Protein AF-A0A2V8FSX9-F1 (afdb_monomer_lite)

Secondary structure (DSSP, 8-state):
---SBSSSSBSS--------SS--EEEESSTT------TTPPPPHHHHHHHHHHHHHHHHHHHHHHHHHHHS---TTS--EEEEEEEEEETTEEEEEEEEE-TTS-EEEEEEETTT--EEEEEEEEEPPEEEETT-TT------------S----PPPPPPPPHHHHHHHHHHHHHHHHHHHHSPPPEEEEEEEEEEEEEETTEEEEEEEEEEETTEEEEEEE-----SS----GGGGPPP-

Foldseek 3Di:
DDFAALQQFTLDDPDLADPDPDWDKDWAFDQQFHDDDDRPDDDDPVRVSVRRNRRNVSRQLVVQQVCCQWPVGGRPVQHWDKDFPAKDADPVAIWTWIWTAGPVGRTKIWTAGPPPRHTFKIKDKGFDIDIDTQDDPPPDDDDDDDDDDDDDDDDDDDDDDDDPVVVVVSVVVSVVVVVVVVPDDGDMWMKMKGFDDWDDDPHDTHRQKIFMDTNNHTPDIDGHDHDDPPDDDDSVSNDRDD

Sequence (242 aa):
STTGFNGEKPLQKFNTGGGGMGGMVIRMGGPGGRVTTTPGQKLSPEEQQKVDRAMVRAARVDLSRLMLGWFAMTHPQVPAEYSYAGEAESPDGKAYVIDAMDADGFAARLFIDERTHLPLMVTYRAPQPRIVTAGGPGGAAGGGPQMGTTGGARPAAPPTPPTEEERRKMREEADRQLQELQKQPPAMADYTLYFEDWQDGDGIKFPRKIRRAMAGTTSEEWTVTKVKVNPTIDPKKFAVEG

Structure (mmCIF, N/CA/C/O backbone):
data_AF-A0A2V8FSX9-F1
#
_entry.id   AF-A0A2V8FSX9-F1
#
loop_
_atom_site.group_PDB
_atom_site.id
_atom_site.type_symbol
_atom_site.label_atom_id
_atom_site.label_alt_id
_atom_site.label_comp_id
_atom_site.label_asym_id
_atom_site.label_entity_id
_atom_site.label_seq_id
_atom_site.pdbx_PDB_ins_code
_atom_site.Cartn_x
_atom_site.Cartn_y
_atom_site.Cartn_z
_atom_site.occupancy
_atom_site.B_iso_or_equiv
_atom_site.auth_seq_id
_atom_site.auth_comp_id
_atom_site.auth_asym_id
_atom_site.auth_atom_id
_atom_site.pdbx_PDB_model_num
ATOM 1 N N . SER A 1 1 ? -6.255 10.632 -16.286 1.00 50.97 1 SER A N 1
ATOM 2 C CA . SER A 1 1 ? -5.735 9.288 -16.586 1.00 50.97 1 SER A CA 1
ATOM 3 C C . SER A 1 1 ? -6.144 8.375 -15.450 1.00 50.97 1 SER A C 1
ATOM 5 O O . SER A 1 1 ? -5.866 8.716 -14.305 1.00 50.97 1 SER A O 1
ATOM 7 N N . THR A 1 2 ? -6.877 7.303 -15.742 1.00 63.09 2 THR A N 1
ATOM 8 C CA . THR A 1 2 ? -7.324 6.331 -14.735 1.00 63.09 2 THR A CA 1
ATOM 9 C C . THR A 1 2 ? -6.202 5.325 -14.498 1.00 63.09 2 THR A C 1
ATOM 11 O O . THR A 1 2 ? -5.648 4.778 -15.447 1.00 63.09 2 THR A O 1
ATOM 14 N N . THR A 1 3 ? -5.824 5.114 -13.239 1.00 69.50 3 THR A N 1
ATOM 15 C CA . THR A 1 3 ? -4.778 4.166 -12.833 1.00 69.50 3 THR A CA 1
ATOM 16 C C . THR A 1 3 ? -5.429 2.987 -12.098 1.00 69.50 3 THR A C 1
ATOM 18 O O . THR A 1 3 ? -6.468 3.169 -11.466 1.00 69.50 3 THR A O 1
ATOM 21 N N . GLY A 1 4 ? -4.879 1.772 -12.205 1.00 79.25 4 GLY A N 1
ATOM 22 C CA . GLY A 1 4 ? -5.422 0.583 -11.526 1.00 79.25 4 GLY A CA 1
ATOM 23 C C . GLY A 1 4 ? -5.580 -0.635 -12.435 1.00 79.25 4 GLY A C 1
ATOM 24 O O . GLY A 1 4 ? -4.918 -0.729 -13.467 1.00 79.25 4 GLY A O 1
ATOM 25 N N . PHE A 1 5 ? -6.448 -1.570 -12.043 1.00 87.38 5 PHE A N 1
ATOM 26 C CA . PHE A 1 5 ? -6.739 -2.811 -12.768 1.00 87.38 5 PHE A CA 1
ATOM 27 C C . PHE A 1 5 ? -8.218 -3.213 -12.626 1.00 87.38 5 PHE A C 1
ATOM 29 O O . PHE A 1 5 ? -8.862 -2.852 -11.644 1.00 87.38 5 PHE A O 1
ATOM 36 N N . ASN A 1 6 ? -8.756 -3.972 -13.586 1.00 86.19 6 ASN A N 1
ATOM 37 C CA . ASN A 1 6 ? -10.158 -4.429 -13.611 1.00 86.19 6 ASN A CA 1
ATOM 38 C C . ASN A 1 6 ? -10.338 -5.894 -13.166 1.00 86.19 6 ASN A C 1
ATOM 40 O O . ASN A 1 6 ? -11.214 -6.609 -13.646 1.00 86.19 6 ASN A O 1
ATOM 44 N N . GLY A 1 7 ? -9.457 -6.361 -12.288 1.00 82.75 7 GLY A N 1
ATOM 45 C CA . GLY A 1 7 ? -9.318 -7.773 -11.942 1.00 82.75 7 GLY A CA 1
ATOM 46 C C . GLY A 1 7 ? -8.169 -8.415 -12.708 1.00 82.75 7 GLY A C 1
ATOM 47 O O . GLY A 1 7 ? -7.181 -8.783 -12.080 1.00 82.75 7 GLY A O 1
ATOM 48 N N . GLU A 1 8 ? -8.255 -8.511 -14.033 1.00 82.75 8 GLU A N 1
ATOM 49 C CA . GLU A 1 8 ? -7.284 -9.269 -14.845 1.00 82.75 8 GLU A CA 1
ATOM 50 C C . GLU A 1 8 ? -6.306 -8.407 -15.636 1.00 82.75 8 GLU A C 1
ATOM 52 O O . GLU A 1 8 ? -5.213 -8.872 -15.958 1.00 82.75 8 GLU A O 1
ATOM 57 N N . LYS A 1 9 ? -6.684 -7.167 -15.958 1.00 85.56 9 LYS A N 1
ATOM 58 C CA . LYS A 1 9 ? -5.903 -6.283 -16.824 1.00 85.56 9 LYS A CA 1
ATOM 59 C C . LYS A 1 9 ? -5.648 -4.936 -16.162 1.00 85.56 9 LYS A C 1
ATOM 61 O O . LYS A 1 9 ? -6.504 -4.458 -15.410 1.00 85.56 9 LYS A O 1
ATOM 66 N N . PRO A 1 10 ? -4.506 -4.293 -16.448 1.00 84.44 10 PRO A N 1
ATOM 67 C CA . PRO A 1 10 ? -4.302 -2.906 -16.067 1.00 84.44 10 PRO A CA 1
ATOM 68 C C . PRO A 1 10 ? -5.302 -2.004 -16.808 1.00 84.44 10 PRO A C 1
ATOM 70 O O . PRO A 1 10 ? -5.630 -2.231 -17.970 1.00 84.44 10 PRO A O 1
ATOM 73 N N . LEU A 1 11 ? -5.788 -0.963 -16.131 1.00 82.06 11 LEU A N 1
ATOM 74 C CA . LEU A 1 11 ? -6.631 0.079 -16.734 1.00 82.06 11 LEU A CA 1
ATOM 75 C C . LEU A 1 11 ? -5.810 1.042 -17.600 1.00 82.06 11 LEU A C 1
ATOM 77 O O . LEU A 1 11 ? -6.342 1.699 -18.488 1.00 82.06 11 LEU A O 1
ATOM 81 N N . GLN A 1 12 ? -4.507 1.129 -17.336 1.00 72.62 12 GLN A N 1
ATOM 82 C CA . GLN A 1 12 ? -3.574 1.928 -18.115 1.00 72.62 12 GLN A CA 1
ATOM 83 C C . GLN A 1 12 ? -3.048 1.107 -19.286 1.00 72.62 12 GLN A 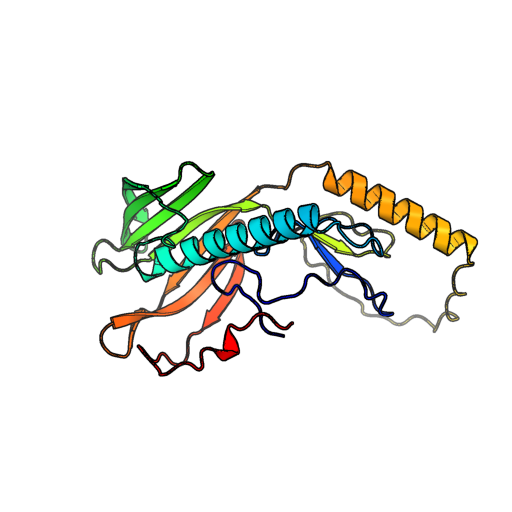C 1
ATOM 85 O O . GLN A 1 12 ? -2.503 0.022 -19.087 1.00 72.62 12 GLN A O 1
ATOM 90 N N . LYS A 1 13 ? -3.105 1.666 -20.496 1.00 61.78 13 LYS A N 1
ATOM 91 C CA . LYS A 1 13 ? -2.277 1.169 -21.594 1.00 61.78 13 LYS A CA 1
ATOM 92 C C . LYS A 1 13 ? -0.841 1.593 -21.320 1.00 61.78 13 LYS A C 1
ATOM 94 O O . LYS A 1 13 ? -0.554 2.789 -21.241 1.00 61.78 13 LYS A O 1
ATOM 99 N N . PHE A 1 14 ? 0.061 0.628 -21.177 1.00 51.62 14 PHE A N 1
ATOM 100 C CA . PHE A 1 14 ? 1.487 0.922 -21.162 1.00 51.62 14 PHE A CA 1
ATOM 101 C C . PHE A 1 14 ? 1.893 1.377 -22.568 1.00 51.62 14 PHE A C 1
ATOM 103 O O . PHE A 1 14 ? 2.211 0.564 -23.431 1.00 51.62 14 PHE A O 1
ATOM 110 N N . ASN A 1 15 ? 1.790 2.680 -22.838 1.00 40.81 15 ASN A N 1
ATOM 111 C CA . ASN A 1 15 ? 2.191 3.236 -24.119 1.00 40.81 15 ASN A CA 1
ATOM 112 C C . ASN A 1 15 ? 3.665 3.637 -24.055 1.00 40.81 15 ASN A C 1
ATOM 114 O O . ASN A 1 15 ? 4.039 4.621 -23.424 1.00 40.81 15 ASN A O 1
ATOM 118 N N . THR A 1 16 ? 4.499 2.861 -24.730 1.00 40.31 16 THR A N 1
ATOM 119 C CA . THR A 1 16 ? 5.937 3.112 -24.897 1.00 40.31 16 THR A CA 1
ATOM 120 C C . THR A 1 16 ? 6.217 3.987 -26.113 1.00 40.31 16 THR A C 1
ATOM 122 O O . THR A 1 16 ? 7.358 4.372 -26.369 1.00 40.31 16 THR A O 1
ATOM 125 N N . GLY A 1 17 ? 5.167 4.319 -26.869 1.00 32.03 17 GLY A N 1
ATOM 126 C CA . GLY A 1 17 ? 5.201 5.193 -28.027 1.00 32.03 17 GLY A CA 1
ATOM 127 C C . GLY A 1 17 ? 4.754 6.601 -27.663 1.00 32.03 17 GLY A C 1
ATOM 128 O O . GLY A 1 17 ? 3.563 6.901 -27.648 1.00 32.03 17 GLY A O 1
ATOM 129 N N . GLY A 1 18 ? 5.717 7.481 -27.404 1.00 26.91 18 GLY A N 1
ATOM 130 C CA . GLY A 1 18 ? 5.445 8.894 -27.172 1.00 26.91 18 GLY A CA 1
ATOM 131 C C . GLY A 1 18 ? 6.715 9.689 -26.935 1.00 26.91 18 GLY A C 1
ATOM 132 O O . GLY A 1 18 ? 6.943 10.173 -25.832 1.00 26.91 18 GLY A O 1
ATOM 133 N N . GLY A 1 19 ? 7.551 9.812 -27.969 1.00 32.16 19 GLY A N 1
ATOM 134 C CA . GLY A 1 19 ? 8.596 10.832 -28.025 1.00 32.16 19 GLY A CA 1
ATOM 135 C C . GLY A 1 19 ? 7.956 12.221 -28.047 1.00 32.16 19 GLY A C 1
ATOM 136 O O . GLY A 1 19 ? 7.765 12.799 -29.109 1.00 32.16 19 GLY A O 1
ATOM 137 N N . GLY A 1 20 ? 7.569 12.718 -26.875 1.00 25.81 20 GLY A N 1
ATOM 138 C CA . GLY A 1 20 ? 7.165 14.097 -26.646 1.00 25.81 20 GLY A CA 1
ATOM 139 C C . GLY A 1 20 ? 8.365 14.887 -26.142 1.00 25.81 20 GLY A C 1
ATOM 140 O O . GLY A 1 20 ? 9.073 14.452 -25.240 1.00 25.81 20 GLY A O 1
ATOM 141 N N . MET A 1 21 ? 8.617 16.028 -26.769 1.00 28.95 21 MET A N 1
ATOM 142 C CA . MET A 1 21 ? 9.752 16.913 -26.532 1.00 28.95 21 MET A CA 1
ATOM 143 C C . MET A 1 21 ? 9.663 17.542 -25.128 1.00 28.95 21 MET A C 1
ATOM 145 O O . MET A 1 21 ? 9.053 18.585 -24.933 1.00 28.95 21 MET A O 1
ATOM 149 N N . GLY A 1 22 ? 10.231 16.862 -24.136 1.00 29.66 22 GLY A N 1
ATOM 150 C CA . GLY A 1 22 ? 10.337 17.292 -22.742 1.00 29.66 22 GLY A CA 1
ATOM 151 C C . GLY A 1 22 ? 10.915 16.134 -21.933 1.00 29.66 22 GLY A C 1
ATOM 152 O O . GLY A 1 22 ? 10.397 15.029 -22.034 1.00 29.66 22 GLY A O 1
ATOM 153 N N . GLY A 1 23 ? 12.032 16.356 -21.230 1.00 33.38 23 GLY A N 1
ATOM 154 C CA . GLY A 1 23 ? 12.890 15.313 -20.643 1.00 33.38 23 GLY A CA 1
ATOM 155 C C . GLY A 1 23 ? 12.142 14.083 -20.114 1.00 33.38 23 GLY A C 1
ATOM 156 O O . GLY A 1 23 ? 11.268 14.186 -19.255 1.00 33.38 23 GLY A O 1
ATOM 157 N N . MET A 1 24 ? 12.488 12.911 -20.649 1.00 36.94 24 MET A N 1
ATOM 158 C CA . MET A 1 24 ? 11.835 11.651 -20.312 1.00 36.94 24 MET A CA 1
ATOM 159 C C . MET A 1 24 ? 12.326 11.179 -18.937 1.00 36.94 24 MET A C 1
ATOM 161 O O . MET A 1 24 ? 13.485 10.796 -18.770 1.00 36.94 24 MET A O 1
ATOM 165 N N . VAL A 1 25 ? 11.440 11.226 -17.941 1.00 39.53 25 VAL A N 1
ATOM 166 C CA . VAL A 1 25 ? 11.676 10.654 -16.611 1.00 39.53 25 VAL A CA 1
ATOM 167 C C . VAL A 1 25 ? 11.175 9.215 -16.618 1.00 39.53 25 VAL A C 1
ATOM 169 O O . VAL A 1 25 ? 9.968 8.975 -16.624 1.00 39.53 25 VAL A O 1
ATOM 172 N N . ILE A 1 26 ? 12.091 8.249 -16.596 1.00 51.16 26 ILE A N 1
ATOM 173 C CA . ILE A 1 26 ? 11.743 6.834 -16.452 1.00 51.16 26 ILE A CA 1
ATOM 174 C C . ILE A 1 26 ? 11.837 6.489 -14.961 1.00 51.16 26 ILE A C 1
ATOM 176 O O . ILE A 1 26 ? 12.927 6.411 -14.392 1.00 51.16 26 ILE A O 1
ATOM 180 N N . ARG A 1 27 ? 10.684 6.296 -14.304 1.00 46.09 27 ARG A N 1
ATOM 181 C CA . ARG A 1 27 ? 10.624 5.723 -12.948 1.00 46.09 27 ARG A CA 1
ATOM 182 C C . ARG A 1 27 ? 10.732 4.204 -13.044 1.00 46.09 27 ARG A C 1
ATOM 184 O O . ARG A 1 27 ? 9.817 3.543 -13.522 1.00 46.09 27 ARG A O 1
ATOM 191 N N . MET A 1 28 ? 11.834 3.654 -12.551 1.00 48.75 28 MET A N 1
ATOM 192 C CA . MET A 1 28 ? 12.093 2.217 -12.492 1.00 48.75 28 MET A CA 1
ATOM 193 C C . MET A 1 28 ? 11.910 1.709 -11.060 1.00 48.75 28 MET A C 1
ATOM 195 O O . MET A 1 28 ? 12.548 2.209 -10.144 1.00 48.75 28 MET A O 1
ATOM 199 N N . GLY A 1 29 ? 11.071 0.691 -10.847 1.00 46.56 29 GLY A N 1
ATOM 200 C CA . GLY A 1 29 ? 10.994 -0.013 -9.556 1.00 46.56 29 GLY A CA 1
ATOM 201 C C . GLY A 1 29 ? 10.144 0.649 -8.462 1.00 46.56 29 GLY A C 1
ATOM 202 O O . GLY A 1 29 ? 10.368 0.371 -7.290 1.00 46.56 29 GLY A O 1
ATOM 203 N N . GLY A 1 30 ? 9.183 1.508 -8.821 1.00 39.84 30 GLY A N 1
ATOM 204 C CA . GLY A 1 30 ? 8.134 1.966 -7.898 1.00 39.84 30 GLY A CA 1
ATOM 205 C C . GLY A 1 30 ? 6.878 1.073 -7.898 1.00 39.84 30 GLY A C 1
ATOM 206 O O . GLY A 1 30 ? 6.802 0.137 -8.701 1.00 39.84 30 GLY A O 1
ATOM 207 N N . PRO A 1 31 ? 5.884 1.371 -7.034 1.00 33.88 31 PRO A N 1
ATOM 208 C CA . PRO A 1 31 ? 4.569 0.722 -7.045 1.00 33.88 31 PRO A CA 1
ATOM 209 C C . PRO A 1 31 ? 3.955 0.894 -8.443 1.00 33.88 31 PRO A C 1
ATOM 211 O O . PRO A 1 31 ? 3.731 2.027 -8.873 1.00 33.88 31 PRO A O 1
ATOM 214 N N . GLY A 1 32 ? 3.795 -0.194 -9.202 1.00 43.19 32 GLY A N 1
ATOM 215 C CA . GLY A 1 32 ? 3.442 -0.128 -10.633 1.00 43.19 32 GLY A CA 1
ATOM 216 C C . GLY A 1 32 ? 4.135 -1.133 -11.560 1.00 43.19 32 GLY A C 1
ATOM 217 O O . GLY A 1 32 ? 3.788 -1.210 -12.734 1.00 43.19 32 GLY A O 1
ATOM 218 N N . GLY A 1 33 ? 5.055 -1.954 -11.050 1.00 37.97 33 GLY A N 1
ATOM 219 C CA . GLY A 1 33 ? 5.609 -3.078 -11.808 1.00 37.97 33 GLY A CA 1
ATOM 220 C C . GLY A 1 33 ? 6.660 -2.684 -12.853 1.00 37.97 33 GLY A C 1
ATOM 221 O O . GLY A 1 33 ? 6.750 -1.561 -13.341 1.00 37.97 33 GLY A O 1
ATOM 222 N N . ARG A 1 34 ? 7.536 -3.642 -13.148 1.00 45.03 34 ARG A N 1
ATOM 223 C CA . ARG A 1 34 ? 8.690 -3.500 -14.038 1.00 45.03 34 ARG A CA 1
ATOM 224 C C . ARG A 1 34 ? 8.230 -3.615 -15.488 1.00 45.03 34 ARG A C 1
ATOM 226 O O . ARG A 1 34 ? 7.802 -4.694 -15.880 1.00 45.03 34 ARG A O 1
ATOM 233 N N . VAL A 1 35 ? 8.400 -2.567 -16.292 1.00 42.50 35 VAL A N 1
ATOM 234 C CA . VAL A 1 35 ? 8.341 -2.709 -17.752 1.00 42.50 35 VAL A CA 1
ATOM 235 C C . VAL A 1 35 ? 9.533 -2.023 -18.390 1.00 42.50 35 VAL A C 1
ATOM 237 O O . VAL A 1 35 ? 9.646 -0.802 -18.432 1.00 42.50 35 VAL A O 1
ATOM 240 N N . THR A 1 36 ? 10.449 -2.857 -18.864 1.00 41.59 36 THR A N 1
ATOM 241 C CA . THR A 1 36 ? 11.526 -2.472 -19.765 1.00 41.59 36 THR A CA 1
ATOM 242 C C . THR A 1 36 ? 11.036 -2.725 -21.181 1.00 41.59 36 THR A C 1
ATOM 244 O O . THR A 1 36 ? 10.865 -3.874 -21.577 1.00 41.59 36 THR A O 1
ATOM 247 N N . THR A 1 37 ? 10.828 -1.669 -21.950 1.00 38.16 37 THR A N 1
ATOM 248 C CA . THR A 1 37 ? 10.731 -1.765 -23.408 1.00 38.16 37 THR A CA 1
ATOM 249 C C . THR A 1 37 ? 11.703 -0.767 -23.994 1.00 38.16 37 THR A C 1
ATOM 251 O O . THR A 1 37 ? 11.724 0.391 -23.571 1.00 38.16 37 THR A O 1
ATOM 254 N N . THR A 1 38 ? 12.463 -1.194 -24.989 1.00 38.28 38 THR A N 1
ATOM 255 C CA . THR A 1 38 ? 13.161 -0.283 -25.889 1.00 38.28 38 THR A CA 1
ATOM 256 C C . THR A 1 38 ? 12.145 0.716 -26.461 1.00 38.28 38 THR A C 1
ATOM 258 O O . THR A 1 38 ? 11.095 0.277 -26.951 1.00 38.28 38 THR A O 1
ATOM 261 N N . PRO A 1 39 ? 12.392 2.038 -26.394 1.00 36.28 39 PRO A N 1
ATOM 262 C CA . PRO A 1 39 ? 11.508 3.023 -27.006 1.00 36.28 39 PRO A CA 1
ATOM 263 C C . PRO A 1 39 ? 11.253 2.672 -28.481 1.00 36.28 39 PRO A C 1
ATOM 265 O O . PRO A 1 39 ? 12.191 2.554 -29.264 1.00 36.28 39 PRO A O 1
ATOM 268 N N . GLY A 1 40 ? 9.986 2.473 -28.860 1.00 42.78 40 GLY A N 1
ATOM 269 C CA . GLY A 1 40 ? 9.576 2.209 -30.247 1.00 42.78 40 GLY A CA 1
ATOM 270 C C . GLY A 1 40 ? 9.403 0.741 -30.665 1.00 42.78 40 GLY A C 1
ATOM 271 O O . GLY A 1 40 ? 8.913 0.502 -31.768 1.00 42.78 40 GLY A O 1
ATOM 272 N N . GLN A 1 41 ? 9.717 -0.246 -29.818 1.00 45.25 41 GLN A N 1
ATOM 273 C CA . GLN A 1 41 ? 9.446 -1.656 -30.130 1.00 45.25 41 GLN A CA 1
ATOM 274 C C . GLN A 1 41 ? 8.053 -2.065 -29.620 1.00 45.25 41 GLN A C 1
ATOM 276 O O . GLN A 1 41 ? 7.782 -2.008 -28.419 1.00 45.25 41 GLN A O 1
ATOM 281 N N . LYS A 1 42 ? 7.153 -2.478 -30.527 1.00 55.41 42 LYS A N 1
ATOM 282 C CA . LYS A 1 42 ? 5.874 -3.099 -30.140 1.00 55.41 42 LYS A CA 1
ATOM 283 C C . LYS A 1 42 ? 6.169 -4.469 -29.525 1.00 55.41 42 LYS A C 1
ATOM 285 O O . LYS A 1 42 ? 6.793 -5.300 -30.179 1.00 55.41 42 LYS A O 1
ATOM 290 N N . LEU A 1 43 ? 5.727 -4.682 -28.287 1.00 65.94 43 LEU A N 1
ATOM 291 C CA . LEU A 1 43 ? 5.770 -5.988 -27.625 1.00 65.94 43 LEU A CA 1
ATOM 292 C C . LEU A 1 43 ? 4.954 -7.001 -28.437 1.00 65.94 43 LEU A C 1
ATOM 294 O O . LEU A 1 43 ? 3.885 -6.662 -28.958 1.00 65.94 43 LEU A O 1
ATOM 298 N N . SER A 1 44 ? 5.433 -8.243 -28.537 1.00 78.38 44 SER A N 1
ATOM 299 C CA . SER A 1 44 ? 4.595 -9.325 -29.056 1.00 78.38 44 SER A CA 1
ATOM 300 C C . SER A 1 44 ? 3.371 -9.534 -28.146 1.00 78.38 44 SER A C 1
ATOM 302 O O . SER A 1 44 ? 3.419 -9.193 -26.958 1.00 78.38 44 SER A O 1
ATOM 304 N N . PRO A 1 45 ? 2.264 -10.113 -28.652 1.00 83.31 45 PRO A N 1
ATOM 305 C CA . PRO A 1 45 ? 1.077 -10.355 -27.832 1.00 83.31 45 PRO A CA 1
ATOM 306 C C . PRO A 1 45 ? 1.364 -11.163 -26.557 1.00 83.31 45 PRO A C 1
ATOM 308 O O . PRO A 1 45 ? 0.817 -10.858 -25.499 1.00 83.31 45 PRO A O 1
ATOM 311 N N . GLU A 1 46 ? 2.250 -12.160 -26.627 1.00 85.56 46 GLU A N 1
ATOM 312 C CA . GLU A 1 46 ? 2.634 -12.971 -25.466 1.00 85.56 46 GLU A CA 1
ATOM 313 C C . GLU A 1 46 ? 3.458 -12.184 -24.440 1.00 85.56 46 GLU A C 1
ATOM 315 O O . GLU A 1 46 ? 3.260 -12.328 -23.232 1.00 85.56 46 GLU A O 1
ATOM 320 N N . GLU A 1 47 ? 4.381 -11.336 -24.895 1.00 78.19 47 GLU A N 1
ATOM 321 C CA . GLU A 1 47 ? 5.170 -10.479 -24.007 1.00 78.19 47 GLU A CA 1
ATOM 322 C C . GLU A 1 47 ? 4.292 -9.424 -23.332 1.00 78.19 47 GLU A C 1
ATOM 324 O O . GLU A 1 47 ? 4.428 -9.197 -22.129 1.00 78.19 47 GLU A O 1
ATOM 329 N N . GLN A 1 48 ? 3.342 -8.843 -24.070 1.00 78.75 48 GLN A N 1
ATOM 330 C CA . GLN A 1 48 ? 2.371 -7.903 -23.516 1.00 78.75 48 GLN A CA 1
ATOM 331 C C . GLN A 1 48 ? 1.527 -8.558 -22.416 1.00 78.75 48 GLN A C 1
ATOM 333 O O . GLN A 1 48 ? 1.376 -7.991 -21.339 1.00 78.75 48 GLN A O 1
ATOM 338 N N . GLN A 1 49 ? 1.045 -9.785 -22.627 1.00 83.38 49 GLN A N 1
ATOM 339 C CA . GLN A 1 49 ? 0.292 -10.512 -21.600 1.00 83.38 49 GLN A CA 1
ATOM 340 C C . GLN A 1 49 ? 1.122 -10.791 -20.339 1.00 83.38 49 GLN A C 1
ATOM 342 O O . GLN A 1 49 ? 0.603 -10.716 -19.223 1.00 83.38 49 GLN A O 1
ATOM 347 N N . LYS A 1 50 ? 2.415 -11.110 -20.489 1.00 84.00 50 LYS A N 1
ATOM 348 C CA . LYS A 1 50 ? 3.328 -11.295 -19.347 1.00 84.00 50 LYS A CA 1
ATOM 349 C C . LYS A 1 50 ? 3.513 -9.994 -18.568 1.00 84.00 50 LYS A C 1
ATOM 351 O O . LYS A 1 50 ? 3.480 -10.018 -17.337 1.00 84.00 50 LYS A O 1
ATOM 356 N N . VAL A 1 51 ? 3.673 -8.877 -19.277 1.00 79.50 51 VAL A N 1
ATOM 357 C CA . VAL A 1 51 ? 3.764 -7.535 -18.690 1.00 79.50 51 VAL A CA 1
ATOM 358 C C . VAL A 1 51 ? 2.486 -7.182 -17.930 1.00 79.50 51 VAL A C 1
ATOM 360 O O . VAL A 1 51 ? 2.563 -6.849 -16.747 1.00 79.50 51 VAL A O 1
ATOM 363 N N . ASP A 1 52 ? 1.320 -7.333 -18.556 1.00 83.25 52 ASP A N 1
ATOM 364 C CA . ASP A 1 52 ? 0.025 -7.017 -17.945 1.00 83.25 52 ASP A CA 1
ATOM 365 C C . ASP A 1 52 ? -0.201 -7.842 -16.673 1.00 83.25 52 ASP A C 1
ATOM 367 O O . ASP A 1 52 ? -0.567 -7.303 -15.625 1.00 83.25 52 ASP A O 1
ATOM 371 N N . ARG A 1 53 ? 0.100 -9.147 -16.722 1.00 87.06 53 ARG A N 1
ATOM 372 C CA . ARG A 1 53 ? 0.013 -10.032 -15.554 1.00 87.06 53 ARG A CA 1
ATOM 373 C C . ARG A 1 53 ? 0.930 -9.565 -14.424 1.00 87.06 53 ARG A C 1
ATOM 375 O O . ARG A 1 53 ? 0.514 -9.554 -13.265 1.00 87.06 53 ARG A O 1
ATOM 382 N N . ALA A 1 54 ? 2.166 -9.181 -14.742 1.00 84.38 54 ALA A N 1
ATOM 383 C CA . ALA A 1 54 ? 3.121 -8.691 -13.752 1.00 84.38 54 ALA A CA 1
ATOM 384 C C . ALA A 1 54 ? 2.666 -7.362 -13.125 1.00 84.38 54 ALA A C 1
ATOM 386 O O . ALA A 1 54 ? 2.775 -7.197 -11.909 1.00 84.38 54 ALA A O 1
ATOM 387 N N . MET A 1 55 ? 2.110 -6.446 -13.923 1.00 82.69 55 MET A N 1
ATOM 388 C CA . MET A 1 55 ? 1.541 -5.184 -13.441 1.00 82.69 55 MET A CA 1
ATOM 389 C C . MET A 1 55 ? 0.364 -5.412 -12.494 1.00 82.69 55 MET A C 1
ATOM 391 O O . MET A 1 55 ? 0.334 -4.855 -11.399 1.00 82.69 55 MET A O 1
ATOM 395 N N . VAL A 1 56 ? -0.588 -6.262 -12.886 1.00 89.56 56 VAL A N 1
ATOM 396 C CA . VAL A 1 56 ? -1.763 -6.579 -12.063 1.00 89.56 56 VAL A CA 1
ATOM 397 C C . VAL A 1 56 ? -1.345 -7.247 -10.758 1.00 89.56 56 VAL A C 1
ATOM 399 O O . VAL A 1 56 ? -1.850 -6.887 -9.696 1.00 89.56 56 VAL A O 1
ATOM 402 N N . ARG A 1 57 ? -0.380 -8.172 -10.804 1.00 90.00 57 ARG A N 1
ATOM 403 C CA . ARG A 1 57 ? 0.180 -8.784 -9.594 1.00 90.00 57 ARG A CA 1
ATOM 404 C C . ARG A 1 57 ? 0.817 -7.740 -8.677 1.00 90.00 57 ARG A C 1
ATOM 406 O O . ARG A 1 57 ? 0.521 -7.734 -7.486 1.00 90.00 57 ARG A O 1
ATOM 413 N N . ALA A 1 58 ? 1.647 -6.846 -9.217 1.00 86.12 58 ALA A N 1
ATOM 414 C CA . ALA A 1 58 ? 2.274 -5.782 -8.433 1.00 86.12 58 ALA A CA 1
ATOM 415 C C . ALA A 1 58 ? 1.223 -4.874 -7.774 1.00 86.12 58 ALA A C 1
ATOM 417 O O . ALA A 1 58 ? 1.292 -4.627 -6.574 1.00 86.12 58 ALA A O 1
ATOM 418 N N . ALA A 1 59 ? 0.195 -4.471 -8.525 1.00 88.94 59 ALA A N 1
ATOM 419 C CA . ALA A 1 59 ? -0.896 -3.656 -8.003 1.00 88.94 59 ALA A CA 1
ATOM 420 C C . ALA A 1 59 ? -1.689 -4.367 -6.893 1.00 88.94 59 ALA A C 1
ATOM 422 O O . ALA A 1 59 ? -2.041 -3.740 -5.896 1.00 88.94 59 ALA A O 1
ATOM 423 N N . ARG A 1 60 ? -1.940 -5.678 -7.021 1.00 92.62 60 ARG A N 1
ATOM 424 C CA . ARG A 1 60 ? -2.587 -6.485 -5.970 1.00 92.62 60 ARG A CA 1
ATOM 425 C C . ARG A 1 60 ? -1.732 -6.572 -4.707 1.00 92.62 60 ARG A C 1
ATOM 427 O O . ARG A 1 60 ? -2.273 -6.472 -3.610 1.00 92.62 60 ARG A O 1
ATOM 434 N N . VAL A 1 61 ? -0.417 -6.730 -4.847 1.00 93.25 61 VAL A N 1
ATOM 435 C CA . VAL A 1 61 ? 0.531 -6.741 -3.721 1.00 93.25 61 VAL A CA 1
ATOM 436 C C . VAL A 1 61 ? 0.561 -5.383 -3.016 1.00 93.25 61 VAL A C 1
ATOM 438 O O . VAL A 1 61 ? 0.482 -5.325 -1.790 1.00 93.25 61 VAL A O 1
ATOM 441 N N . ASP A 1 62 ? 0.612 -4.285 -3.770 1.00 90.50 62 ASP A N 1
ATOM 442 C CA . ASP A 1 62 ? 0.587 -2.934 -3.204 1.00 90.50 62 ASP A CA 1
ATOM 443 C C . ASP A 1 62 ? -0.738 -2.639 -2.493 1.00 90.50 62 ASP A C 1
ATOM 445 O O . ASP A 1 62 ? -0.739 -2.171 -1.353 1.00 90.50 62 ASP A O 1
ATOM 449 N N . LEU A 1 63 ? -1.865 -2.993 -3.118 1.00 92.94 63 LEU A N 1
ATOM 450 C CA . LEU A 1 63 ? -3.185 -2.887 -2.502 1.00 92.94 63 LEU A CA 1
ATOM 451 C C . LEU A 1 63 ? -3.286 -3.744 -1.235 1.00 92.94 63 LEU A C 1
ATOM 453 O O . LEU A 1 63 ? -3.857 -3.290 -0.249 1.00 92.94 63 LEU A O 1
ATOM 457 N N . SER A 1 64 ? -2.694 -4.941 -1.224 1.00 96.25 64 SER A N 1
ATOM 458 C CA . SER A 1 64 ? -2.705 -5.835 -0.060 1.00 96.25 64 SER A CA 1
ATOM 459 C C . SER A 1 64 ? -2.034 -5.214 1.162 1.00 96.25 64 SER A C 1
ATOM 461 O O . SER A 1 64 ? -2.503 -5.430 2.270 1.00 96.25 64 SER A O 1
ATOM 463 N N . ARG A 1 65 ? -0.988 -4.395 0.990 1.00 96.06 65 ARG A N 1
ATOM 464 C CA . ARG A 1 65 ? -0.338 -3.677 2.105 1.00 96.06 65 ARG A CA 1
ATOM 465 C C . ARG A 1 65 ? -1.251 -2.615 2.712 1.00 96.06 65 ARG A C 1
ATOM 467 O O . ARG A 1 65 ? -1.293 -2.467 3.929 1.00 96.06 65 ARG A O 1
ATOM 474 N N . LEU A 1 66 ? -1.997 -1.903 1.866 1.00 94.56 66 LEU A N 1
ATOM 475 C CA . LEU A 1 66 ? -2.995 -0.932 2.315 1.00 94.56 66 LEU A CA 1
ATOM 476 C C . LEU A 1 66 ? -4.185 -1.631 2.987 1.00 94.56 66 LEU A C 1
ATOM 478 O O . LEU A 1 66 ? -4.595 -1.224 4.069 1.00 94.56 66 LEU A O 1
ATOM 482 N N . MET A 1 67 ? -4.710 -2.696 2.371 1.00 95.62 67 MET A N 1
ATOM 483 C CA . MET A 1 67 ? -5.800 -3.499 2.931 1.00 95.62 67 MET A CA 1
ATOM 484 C C . MET A 1 67 ? -5.406 -4.123 4.267 1.00 95.62 67 MET A C 1
ATOM 486 O O . MET A 1 67 ? -6.230 -4.154 5.172 1.00 95.62 67 MET A O 1
ATOM 490 N N . LEU A 1 68 ? -4.155 -4.558 4.427 1.00 96.31 68 LEU A N 1
ATOM 491 C CA . LEU A 1 68 ? -3.688 -5.155 5.672 1.00 96.31 68 LEU A CA 1
ATOM 492 C C . LEU A 1 68 ? -3.791 -4.164 6.837 1.00 96.31 68 LEU A C 1
ATOM 494 O O . LEU A 1 68 ? -4.302 -4.514 7.893 1.00 96.31 68 LEU A O 1
ATOM 498 N N . GLY A 1 69 ? -3.386 -2.912 6.631 1.00 94.94 69 GLY A N 1
ATOM 499 C CA . GLY A 1 69 ? -3.485 -1.874 7.659 1.00 94.94 69 GLY A CA 1
ATOM 500 C C . GLY A 1 69 ? -4.867 -1.236 7.806 1.00 94.94 69 GLY A C 1
ATOM 501 O O . GLY A 1 69 ? -5.056 -0.390 8.669 1.00 94.94 69 GLY A O 1
ATOM 502 N N . TRP A 1 70 ? -5.843 -1.632 6.991 1.00 91.19 70 TRP A N 1
ATOM 503 C CA . TRP A 1 70 ? -7.218 -1.143 7.105 1.00 91.19 70 TRP A CA 1
ATOM 504 C C . TRP A 1 70 ? -8.164 -2.223 7.632 1.00 91.19 70 TRP A C 1
ATOM 506 O O . TRP A 1 70 ? -8.951 -1.987 8.542 1.00 91.19 70 TRP A O 1
ATOM 516 N N . PHE A 1 71 ? -8.068 -3.422 7.073 1.00 91.94 71 PHE A N 1
ATOM 517 C CA . PHE A 1 71 ? -9.007 -4.525 7.259 1.00 91.94 71 PHE A CA 1
ATOM 518 C C . PHE A 1 71 ? -8.351 -5.778 7.845 1.00 91.94 71 PHE A C 1
ATOM 520 O O . PHE A 1 71 ? -9.007 -6.812 7.924 1.00 91.94 71 PHE A O 1
ATOM 527 N N . ALA A 1 72 ? -7.063 -5.719 8.209 1.00 93.75 72 ALA A N 1
ATOM 528 C CA . ALA A 1 72 ? -6.292 -6.871 8.682 1.00 93.75 72 ALA A CA 1
ATOM 529 C C . ALA A 1 72 ? -6.305 -8.066 7.706 1.00 93.75 72 ALA A C 1
ATOM 531 O O . ALA A 1 72 ? -6.159 -9.216 8.109 1.00 93.75 72 ALA A O 1
ATOM 532 N N . MET A 1 73 ? -6.458 -7.797 6.406 1.00 95.31 73 MET A N 1
ATOM 533 C CA . MET A 1 73 ? -6.495 -8.822 5.364 1.00 95.31 73 MET A CA 1
ATOM 534 C C . MET A 1 73 ? -5.807 -8.357 4.081 1.00 95.31 73 MET A C 1
ATOM 536 O O . MET A 1 73 ? -5.669 -7.165 3.817 1.00 95.31 73 MET A O 1
ATOM 540 N N . THR A 1 74 ? -5.379 -9.313 3.268 1.00 96.75 74 THR A N 1
ATOM 541 C CA . THR A 1 74 ? -4.767 -9.084 1.956 1.00 96.75 74 THR A CA 1
ATOM 542 C C . THR A 1 74 ? -5.801 -9.238 0.837 1.00 96.75 74 THR A C 1
ATOM 544 O O . THR A 1 74 ? -6.945 -9.642 1.060 1.00 96.75 74 THR A O 1
ATOM 547 N N . HIS A 1 75 ? -5.430 -8.865 -0.389 1.00 94.75 75 HIS A N 1
ATOM 548 C CA . HIS A 1 75 ? -6.288 -9.087 -1.548 1.00 94.75 75 HIS A CA 1
ATOM 549 C C . HIS A 1 75 ? -6.506 -10.603 -1.752 1.00 94.75 75 HIS A C 1
ATOM 551 O O . HIS A 1 75 ? -5.529 -11.341 -1.688 1.00 94.75 75 HIS A O 1
ATOM 557 N N . PRO A 1 76 ? -7.702 -11.102 -2.133 1.00 92.88 76 PRO A N 1
ATOM 558 C CA . PRO A 1 76 ? -7.973 -12.549 -2.279 1.00 92.88 76 PRO A CA 1
ATOM 559 C C . PRO A 1 76 ? -7.095 -13.318 -3.285 1.00 92.88 76 PRO A C 1
ATOM 561 O O . PRO A 1 76 ? -7.194 -14.531 -3.411 1.00 92.88 76 PRO A O 1
ATOM 564 N N . GLN A 1 77 ? -6.285 -12.602 -4.063 1.00 93.38 77 GLN A N 1
ATOM 565 C CA . GLN A 1 77 ? -5.340 -13.148 -5.048 1.00 93.38 77 GLN A CA 1
ATOM 566 C C . GLN A 1 77 ? -3.878 -13.030 -4.585 1.00 93.38 77 GLN A C 1
ATOM 568 O O . GLN A 1 77 ? -2.966 -13.206 -5.385 1.00 93.38 77 GLN A O 1
ATOM 573 N N . VAL A 1 78 ? -3.680 -12.653 -3.325 1.00 95.38 78 VAL A N 1
ATOM 574 C CA . VAL A 1 78 ? -2.426 -12.632 -2.573 1.00 95.38 78 VAL A CA 1
ATOM 575 C C . VAL A 1 78 ? -2.760 -13.387 -1.284 1.00 95.38 78 VAL A C 1
ATOM 577 O O . VAL A 1 78 ? -3.116 -12.753 -0.297 1.00 95.38 78 VAL A O 1
ATOM 580 N N . PRO A 1 79 ? -2.827 -14.729 -1.316 1.00 95.12 79 PRO A N 1
ATOM 581 C CA . PRO A 1 79 ? -3.361 -15.525 -0.214 1.00 95.12 79 PRO A CA 1
ATOM 582 C C . PRO A 1 79 ? -2.340 -15.600 0.926 1.00 95.12 79 PRO A C 1
ATOM 584 O O . PRO A 1 79 ? -1.640 -16.596 1.080 1.00 95.12 79 PRO A O 1
ATOM 587 N N . ALA A 1 80 ? -2.222 -14.517 1.694 1.00 97.19 80 ALA A N 1
ATOM 588 C CA . ALA A 1 80 ? -1.295 -14.465 2.809 1.00 97.19 80 ALA A CA 1
ATOM 589 C C . ALA A 1 80 ? -1.772 -15.357 3.964 1.00 97.19 80 ALA A C 1
ATOM 591 O O . ALA A 1 80 ? -2.945 -15.345 4.339 1.00 97.19 80 ALA A O 1
ATOM 592 N N . GLU A 1 81 ? -0.833 -16.088 4.548 1.00 97.88 81 GLU A N 1
ATOM 593 C CA . GLU A 1 81 ? -0.965 -16.738 5.842 1.00 97.88 81 GLU A CA 1
ATOM 594 C C . GLU A 1 81 ? -0.563 -15.759 6.945 1.00 97.88 81 GLU A C 1
ATOM 596 O O . GLU A 1 81 ? 0.338 -14.934 6.766 1.00 97.88 81 GLU A O 1
ATOM 601 N N . TYR A 1 82 ? -1.241 -15.859 8.088 1.00 98.12 82 TYR A N 1
ATOM 602 C CA . TYR A 1 82 ? -1.081 -14.945 9.213 1.00 98.12 82 TYR A CA 1
ATOM 603 C C . TYR A 1 82 ? -0.582 -15.697 10.437 1.00 98.12 82 TYR A C 1
ATOM 605 O O . TYR A 1 82 ? -1.157 -16.718 10.819 1.00 98.12 82 TYR A O 1
ATOM 613 N N . SER A 1 83 ? 0.450 -15.169 11.085 1.00 98.31 83 SER A N 1
ATOM 614 C CA . SER A 1 83 ? 0.990 -15.735 12.318 1.00 98.31 83 SER A CA 1
ATOM 615 C C . SER A 1 83 ? 1.239 -14.651 13.361 1.00 98.31 83 SER A C 1
ATOM 617 O O . SER A 1 83 ? 1.610 -13.520 13.047 1.00 98.31 83 SER A O 1
ATOM 619 N N . TYR A 1 84 ? 1.009 -14.993 14.628 1.00 98.31 84 TYR A N 1
ATOM 620 C CA . TYR A 1 84 ? 1.328 -14.108 15.740 1.00 98.31 84 TYR A CA 1
ATOM 621 C C . TYR A 1 84 ? 2.841 -14.084 15.960 1.00 98.31 84 TYR A C 1
ATOM 623 O O . TYR A 1 84 ? 3.442 -15.110 16.277 1.00 98.31 84 TYR A O 1
ATOM 631 N N . ALA A 1 85 ? 3.445 -12.912 15.792 1.00 97.69 85 ALA A N 1
ATOM 632 C CA . ALA A 1 85 ? 4.884 -12.697 15.907 1.00 97.69 85 ALA A CA 1
ATOM 633 C C . ALA A 1 85 ? 5.301 -12.131 17.278 1.00 97.69 85 ALA A C 1
ATOM 635 O O . ALA A 1 85 ? 6.492 -11.931 17.516 1.00 97.69 85 ALA A O 1
ATOM 636 N N . GLY A 1 86 ? 4.342 -11.891 18.179 1.00 97.81 86 GLY A N 1
ATOM 637 C CA . GLY A 1 86 ? 4.574 -11.399 19.537 1.00 97.81 86 GLY A CA 1
ATOM 638 C C . GLY A 1 86 ? 4.056 -9.981 19.762 1.00 97.81 86 GLY A C 1
ATOM 639 O O . GLY A 1 86 ? 3.153 -9.509 19.070 1.00 97.81 86 GLY A O 1
ATOM 640 N N . GLU A 1 87 ? 4.649 -9.304 20.739 1.00 97.75 87 GLU A N 1
ATOM 641 C CA . GLU A 1 87 ? 4.310 -7.934 21.128 1.00 97.75 87 GLU A CA 1
ATOM 642 C C . GLU A 1 87 ? 5.473 -6.991 20.815 1.00 97.75 87 GLU A C 1
ATOM 644 O O . GLU A 1 87 ? 6.645 -7.364 20.894 1.00 97.75 87 GLU A O 1
ATOM 649 N N . ALA A 1 88 ? 5.143 -5.753 20.472 1.00 97.00 88 ALA A N 1
ATOM 650 C CA . ALA A 1 88 ? 6.080 -4.652 20.336 1.00 97.00 88 ALA A CA 1
ATOM 651 C C . ALA A 1 88 ? 5.690 -3.532 21.304 1.00 97.00 88 ALA A C 1
ATOM 653 O O . ALA A 1 88 ? 4.514 -3.206 21.436 1.00 97.00 88 ALA A O 1
ATOM 654 N N . GLU A 1 89 ? 6.680 -2.921 21.948 1.00 95.56 89 GLU A N 1
ATOM 655 C CA . GLU A 1 89 ? 6.488 -1.812 22.882 1.00 95.56 89 GLU A CA 1
ATOM 656 C C . GLU A 1 89 ? 7.251 -0.578 22.394 1.00 95.56 89 GLU A C 1
ATOM 658 O O . GLU A 1 89 ? 8.391 -0.667 21.929 1.00 95.56 89 GLU A O 1
ATOM 663 N N . SER A 1 90 ? 6.605 0.579 22.480 1.00 89.31 90 SER A N 1
ATOM 664 C CA . SER A 1 90 ? 7.179 1.890 22.205 1.00 89.31 90 SER A CA 1
ATOM 665 C C . SER A 1 90 ? 6.752 2.876 23.300 1.00 89.31 90 SER A C 1
ATOM 667 O O . SER A 1 90 ? 5.859 2.574 24.094 1.00 89.31 90 SER A O 1
ATOM 669 N N . PRO A 1 91 ? 7.339 4.085 23.346 1.00 89.88 91 PRO A N 1
ATOM 670 C CA . PRO A 1 91 ? 6.869 5.135 24.250 1.00 89.88 91 PRO A CA 1
ATOM 671 C C . PRO A 1 91 ? 5.380 5.486 24.085 1.00 89.88 91 PRO A C 1
ATOM 673 O O . PRO A 1 91 ? 4.767 5.977 25.029 1.00 89.88 91 PRO A O 1
ATOM 676 N N . ASP A 1 92 ? 4.807 5.227 22.906 1.00 84.69 92 ASP A N 1
ATOM 677 C CA . ASP A 1 92 ? 3.412 5.534 22.578 1.00 84.69 92 ASP A CA 1
ATOM 678 C C . ASP A 1 92 ? 2.440 4.410 22.984 1.00 84.69 92 ASP A C 1
ATOM 680 O O . ASP A 1 92 ? 1.225 4.616 22.973 1.00 84.69 92 ASP A O 1
ATOM 684 N N . GLY A 1 93 ? 2.953 3.230 23.360 1.00 92.62 93 GLY A N 1
ATOM 685 C CA . GLY A 1 93 ? 2.152 2.100 23.825 1.00 92.62 93 GLY A CA 1
ATOM 686 C C . GLY A 1 93 ? 2.650 0.738 23.343 1.00 92.62 93 GLY A C 1
ATOM 687 O O . GLY A 1 93 ? 3.786 0.573 22.897 1.00 92.62 93 GLY A O 1
ATOM 688 N N . LYS A 1 94 ? 1.768 -0.257 23.447 1.00 97.44 94 LYS A N 1
ATOM 689 C CA . LYS A 1 94 ? 2.026 -1.647 23.068 1.00 97.44 94 LYS A CA 1
ATOM 690 C C . LYS A 1 94 ? 1.187 -2.060 21.870 1.00 97.44 94 LYS A C 1
ATOM 692 O O . LYS A 1 94 ? 0.057 -1.600 21.699 1.00 97.44 94 LYS A O 1
ATOM 697 N N . ALA A 1 95 ? 1.740 -2.950 21.058 1.00 98.25 95 ALA A N 1
ATOM 698 C CA . ALA A 1 95 ? 1.086 -3.470 19.875 1.00 98.25 95 ALA A CA 1
ATOM 699 C C . ALA A 1 95 ? 1.290 -4.976 19.726 1.00 98.25 95 ALA A C 1
ATOM 701 O O . ALA A 1 95 ? 2.401 -5.481 19.888 1.00 98.25 95 ALA A O 1
ATOM 702 N N . TYR A 1 96 ? 0.237 -5.674 19.312 1.00 98.38 96 TYR A N 1
ATOM 703 C CA . TYR A 1 96 ? 0.357 -7.020 18.774 1.00 98.38 96 TYR A CA 1
ATOM 704 C C . TYR A 1 96 ? 0.974 -6.969 17.385 1.00 98.38 96 TYR A C 1
ATOM 706 O O . TYR A 1 96 ? 0.652 -6.102 16.568 1.00 98.38 96 TYR A O 1
ATOM 714 N N . VAL A 1 97 ? 1.847 -7.929 17.113 1.00 98.56 97 VAL A N 1
ATOM 715 C CA . VAL A 1 97 ? 2.561 -8.046 15.852 1.00 98.56 97 VAL A CA 1
ATOM 716 C C . VAL A 1 97 ? 2.080 -9.295 15.130 1.00 98.56 97 VAL A C 1
ATOM 718 O O . VAL A 1 97 ? 2.187 -10.404 15.652 1.00 98.56 97 VAL A O 1
ATOM 721 N N . ILE A 1 98 ? 1.566 -9.116 13.916 1.00 98.62 98 ILE A N 1
ATOM 722 C CA . ILE A 1 98 ? 1.136 -10.202 13.034 1.00 98.62 98 ILE A CA 1
ATOM 723 C C . ILE A 1 98 ? 2.028 -10.203 11.797 1.00 98.62 98 ILE A C 1
ATOM 725 O O . ILE A 1 98 ? 2.088 -9.205 11.074 1.00 98.62 98 ILE A O 1
ATOM 729 N N . ASP A 1 99 ? 2.703 -11.317 11.539 1.00 98.56 99 ASP A N 1
ATOM 730 C CA . ASP A 1 99 ? 3.397 -11.534 10.274 1.00 98.56 99 ASP A CA 1
ATOM 731 C C . ASP A 1 99 ? 2.388 -12.037 9.230 1.00 98.56 99 ASP A C 1
ATOM 733 O O . ASP A 1 99 ? 1.549 -12.891 9.517 1.00 98.56 99 ASP A O 1
ATOM 737 N N . ALA A 1 100 ? 2.453 -11.476 8.022 1.00 98.38 100 ALA A N 1
ATOM 738 C CA . ALA A 1 100 ? 1.630 -11.850 6.879 1.00 98.38 100 ALA A CA 1
ATOM 739 C C . ALA A 1 100 ? 2.537 -12.205 5.697 1.00 98.38 100 ALA A C 1
ATOM 741 O O . ALA A 1 100 ? 3.273 -11.344 5.201 1.00 98.38 100 ALA A O 1
ATOM 742 N N . MET A 1 101 ? 2.492 -13.458 5.241 1.00 97.81 101 MET A N 1
ATOM 743 C CA . MET A 1 101 ? 3.368 -13.964 4.177 1.00 97.81 101 MET A CA 1
ATOM 744 C C . MET A 1 101 ? 2.598 -14.817 3.172 1.00 97.81 101 MET A C 1
ATOM 746 O O . MET A 1 101 ? 1.698 -15.544 3.566 1.00 97.81 101 MET A O 1
ATOM 750 N N . ASP A 1 102 ? 2.952 -14.765 1.887 1.00 96.00 102 ASP A N 1
ATOM 751 C CA . ASP A 1 102 ? 2.445 -15.713 0.884 1.00 96.00 102 ASP A CA 1
ATOM 752 C C . ASP A 1 102 ? 3.583 -16.536 0.254 1.00 96.00 102 ASP A C 1
ATOM 754 O O . ASP A 1 102 ? 4.768 -16.211 0.373 1.00 96.00 102 ASP A O 1
ATOM 758 N N . ALA A 1 103 ? 3.219 -17.613 -0.447 1.00 91.50 103 ALA A N 1
ATOM 759 C CA . ALA A 1 103 ? 4.176 -18.482 -1.140 1.00 91.50 103 ALA A CA 1
ATOM 760 C C . ALA A 1 103 ? 4.900 -17.793 -2.317 1.00 91.50 103 ALA A C 1
ATOM 762 O O . ALA A 1 103 ? 5.920 -18.278 -2.803 1.00 91.50 103 ALA A O 1
ATOM 763 N N . ASP A 1 104 ? 4.371 -16.662 -2.773 1.00 88.62 104 ASP A N 1
ATOM 764 C CA . ASP A 1 104 ? 4.796 -15.917 -3.950 1.00 88.62 104 ASP A CA 1
ATOM 765 C C . ASP A 1 104 ? 5.772 -14.767 -3.601 1.00 88.62 104 ASP A C 1
ATOM 767 O O . ASP A 1 104 ? 6.252 -14.054 -4.494 1.00 88.62 104 ASP A O 1
ATOM 771 N N . GLY A 1 105 ? 6.114 -14.597 -2.320 1.00 89.19 105 GLY A N 1
ATOM 772 C CA . GLY A 1 105 ? 7.093 -13.628 -1.822 1.00 89.19 105 GLY A CA 1
ATOM 773 C C . GLY A 1 105 ? 6.499 -12.318 -1.296 1.00 89.19 105 GLY A C 1
ATOM 774 O O . GLY A 1 105 ? 7.241 -11.355 -1.081 1.00 89.19 105 GLY A O 1
ATOM 775 N N . PHE A 1 106 ? 5.184 -12.242 -1.087 1.00 95.38 106 PHE A N 1
ATOM 776 C CA . PHE A 1 106 ? 4.588 -11.223 -0.229 1.00 95.38 106 PHE A CA 1
ATOM 777 C C . PHE A 1 106 ? 5.056 -11.453 1.208 1.00 95.38 106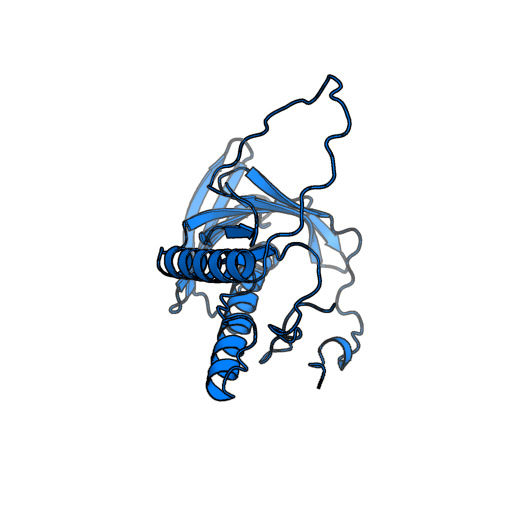 PHE A C 1
ATOM 779 O O . PHE A 1 106 ? 4.939 -12.554 1.734 1.00 95.38 106 PHE A O 1
ATOM 786 N N . ALA A 1 107 ? 5.565 -10.404 1.846 1.00 97.12 107 ALA A N 1
ATOM 787 C CA . ALA A 1 107 ? 5.899 -10.405 3.261 1.00 97.12 107 ALA A CA 1
ATOM 788 C C . ALA A 1 107 ? 5.670 -9.003 3.827 1.00 97.12 107 ALA A C 1
ATOM 790 O O . ALA A 1 107 ? 6.181 -8.009 3.293 1.00 97.12 107 ALA A O 1
ATOM 791 N N . ALA A 1 108 ? 4.887 -8.924 4.893 1.00 98.50 108 ALA A N 1
ATOM 792 C CA . ALA A 1 108 ? 4.614 -7.701 5.624 1.00 98.50 108 ALA A CA 1
ATOM 793 C C . ALA A 1 108 ? 4.344 -8.024 7.093 1.00 98.50 108 ALA A C 1
ATOM 795 O O . ALA A 1 108 ? 3.999 -9.150 7.444 1.00 98.50 108 ALA A O 1
ATOM 796 N N . ARG A 1 109 ? 4.467 -7.012 7.943 1.00 98.62 109 ARG A N 1
ATOM 797 C CA . ARG A 1 109 ? 4.150 -7.102 9.361 1.00 98.62 109 ARG A CA 1
ATOM 798 C C . ARG A 1 109 ? 3.122 -6.048 9.717 1.00 98.62 109 ARG A C 1
ATOM 800 O O . ARG A 1 109 ? 3.328 -4.871 9.433 1.00 98.62 109 ARG A O 1
ATOM 807 N N . LEU A 1 110 ? 2.026 -6.480 10.321 1.00 98.69 110 LEU A N 1
ATOM 808 C CA . LEU A 1 110 ? 0.948 -5.636 10.809 1.00 98.69 110 LEU A CA 1
ATOM 809 C C . LEU A 1 110 ? 1.113 -5.427 12.314 1.00 98.69 110 LEU A C 1
ATOM 811 O O . LEU A 1 110 ? 1.248 -6.389 13.065 1.00 98.69 110 LEU A O 1
ATOM 815 N N . PHE A 1 111 ? 1.076 -4.170 12.739 1.00 98.44 111 PHE A N 1
ATOM 816 C CA . PHE A 1 111 ? 1.083 -3.772 14.141 1.00 98.44 111 PHE A CA 1
ATOM 817 C C . PHE A 1 111 ? -0.311 -3.283 14.517 1.00 98.44 111 PHE A C 1
ATOM 819 O O . PHE A 1 111 ? -0.848 -2.388 13.859 1.00 98.44 111 PHE A O 1
ATOM 826 N N . ILE A 1 112 ? -0.884 -3.861 15.567 1.00 98.06 112 ILE A N 1
ATOM 827 C CA . ILE A 1 112 ? -2.236 -3.571 16.052 1.00 98.06 112 ILE A CA 1
ATOM 828 C C . ILE A 1 112 ? -2.121 -3.060 17.481 1.00 98.06 112 ILE A C 1
ATOM 830 O O . ILE A 1 112 ? -1.552 -3.751 18.318 1.00 98.06 112 ILE A O 1
ATOM 834 N N . ASP A 1 113 ? -2.656 -1.876 17.763 1.00 97.25 113 ASP A N 1
ATOM 835 C CA . ASP A 1 113 ? -2.659 -1.300 19.110 1.00 97.25 113 ASP A CA 1
ATOM 836 C C . ASP A 1 113 ? -3.361 -2.238 20.101 1.00 97.25 113 ASP A C 1
ATOM 838 O O . ASP A 1 113 ? -4.504 -2.632 19.873 1.00 97.25 113 ASP A O 1
ATOM 842 N N . GLU A 1 114 ? -2.703 -2.575 21.210 1.00 97.12 114 GLU A N 1
ATOM 843 C CA . GLU A 1 114 ? -3.224 -3.545 22.185 1.00 97.12 114 GLU A CA 1
ATOM 844 C C . G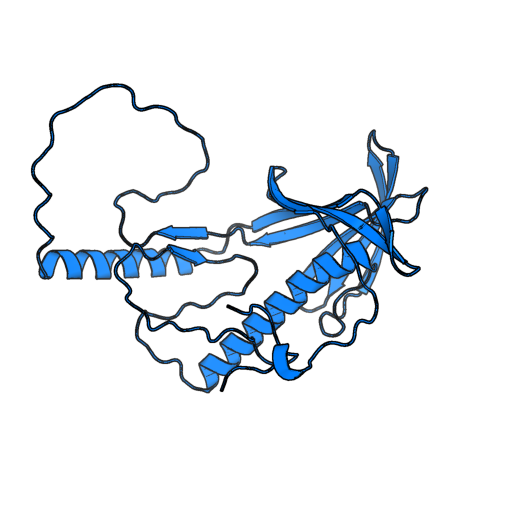LU A 1 114 ? -4.532 -3.067 22.837 1.00 97.12 114 GLU A C 1
ATOM 846 O O . GLU A 1 114 ? -5.428 -3.852 23.138 1.00 97.12 114 GLU A O 1
ATOM 851 N N . ARG A 1 115 ? -4.681 -1.755 23.038 1.00 95.31 115 ARG A N 1
ATOM 852 C CA . ARG A 1 115 ? -5.833 -1.191 23.749 1.00 95.31 115 ARG A CA 1
ATOM 853 C C . ARG A 1 115 ? -7.046 -1.031 22.838 1.00 95.31 115 ARG A C 1
ATOM 855 O O . ARG A 1 115 ? -8.159 -1.407 23.197 1.00 95.31 115 ARG A O 1
ATOM 862 N N . THR A 1 116 ? -6.853 -0.417 21.678 1.00 95.06 116 THR A N 1
ATOM 863 C CA . THR A 1 116 ? -7.932 -0.063 20.745 1.00 95.06 116 THR A CA 1
ATOM 864 C C . THR A 1 116 ? -8.205 -1.151 19.717 1.00 95.06 116 THR A C 1
ATOM 866 O O . THR A 1 116 ? -9.267 -1.123 19.098 1.00 95.06 116 THR A O 1
ATOM 869 N N . HIS A 1 117 ? -7.290 -2.112 19.558 1.00 95.25 117 HIS A N 1
ATOM 870 C CA . HIS A 1 117 ? -7.342 -3.169 18.545 1.00 95.25 117 HIS A CA 1
ATOM 871 C C . HIS A 1 117 ? -7.377 -2.624 17.108 1.00 95.25 117 HIS A C 1
ATOM 873 O O . HIS A 1 117 ? -7.804 -3.310 16.178 1.00 95.25 117 HIS A O 1
ATOM 879 N N . LEU A 1 118 ? -6.931 -1.380 16.914 1.00 95.88 118 LEU A N 1
ATOM 880 C CA . LEU A 1 118 ? -6.866 -0.734 15.611 1.00 95.88 118 LEU A CA 1
ATOM 881 C C . LEU A 1 118 ? -5.466 -0.888 15.007 1.00 95.88 118 LEU A C 1
ATOM 883 O O . LEU A 1 118 ? -4.471 -0.810 15.736 1.00 95.88 118 LEU A O 1
ATOM 887 N N . PRO A 1 119 ? -5.354 -1.080 13.681 1.00 97.12 119 PRO A N 1
ATOM 888 C CA . PRO A 1 119 ? -4.065 -1.060 13.009 1.00 97.12 119 PRO A CA 1
ATOM 889 C C . PRO A 1 119 ? -3.326 0.265 13.225 1.00 97.12 119 PRO A C 1
ATOM 891 O O . PRO A 1 119 ? -3.874 1.347 13.008 1.00 97.12 119 PRO A O 1
ATOM 894 N N . LEU A 1 120 ? -2.058 0.164 13.611 1.00 97.12 120 LEU A N 1
ATOM 895 C CA . LEU A 1 120 ? -1.151 1.298 13.777 1.00 97.12 120 LEU A CA 1
ATOM 896 C C . LEU A 1 120 ? -0.282 1.481 12.541 1.00 97.12 120 LEU A C 1
ATOM 898 O O . LEU A 1 120 ? -0.172 2.575 11.986 1.00 97.12 120 LEU A O 1
ATOM 902 N N . MET A 1 121 ? 0.358 0.396 12.107 1.00 97.25 121 MET A N 1
ATOM 903 C CA . MET A 1 121 ? 1.244 0.433 10.956 1.00 97.25 121 MET A CA 1
ATOM 904 C C . MET A 1 121 ? 1.415 -0.923 10.283 1.00 97.25 121 MET A C 1
ATOM 906 O O . MET A 1 121 ? 1.232 -1.975 10.893 1.00 97.25 121 MET A O 1
ATOM 910 N N . VAL A 1 122 ? 1.824 -0.876 9.019 1.00 98.50 122 VAL A N 1
ATOM 911 C CA . VAL A 1 122 ? 2.311 -2.028 8.262 1.00 98.50 122 VAL A CA 1
ATOM 912 C C . VAL A 1 122 ? 3.750 -1.764 7.847 1.00 98.50 122 VAL A C 1
ATOM 914 O O . VAL A 1 122 ? 4.018 -0.754 7.194 1.00 98.50 122 VAL A O 1
ATOM 917 N N . THR A 1 123 ? 4.669 -2.669 8.173 1.00 98.00 123 THR A N 1
ATOM 918 C CA . THR A 1 123 ? 6.055 -2.612 7.691 1.00 98.00 123 THR A CA 1
ATOM 919 C C . THR A 1 123 ? 6.315 -3.694 6.653 1.00 98.00 123 THR A C 1
ATOM 921 O O . THR A 1 123 ? 5.750 -4.787 6.708 1.00 98.00 123 THR A O 1
ATOM 924 N N . TYR A 1 124 ? 7.139 -3.382 5.657 1.00 97.44 124 TYR A N 1
ATOM 925 C CA . TYR A 1 124 ? 7.521 -4.327 4.609 1.00 97.44 124 TYR A CA 1
ATOM 926 C C . TYR A 1 124 ? 8.811 -3.885 3.920 1.00 97.44 124 TYR A C 1
ATOM 928 O O . TYR A 1 124 ? 9.167 -2.708 3.921 1.00 97.44 124 TYR A O 1
ATOM 936 N N . ARG A 1 125 ? 9.488 -4.828 3.266 1.00 94.06 125 ARG A N 1
ATOM 937 C CA . ARG A 1 125 ? 10.679 -4.556 2.455 1.00 94.06 125 ARG A CA 1
ATOM 938 C C . ARG A 1 125 ? 10.318 -4.611 0.976 1.00 94.06 125 ARG A C 1
ATOM 940 O O . ARG A 1 125 ? 9.696 -5.569 0.522 1.00 94.06 125 ARG A O 1
ATOM 947 N N . ALA A 1 126 ? 10.695 -3.594 0.208 1.00 88.62 126 ALA A N 1
ATOM 948 C CA . ALA A 1 126 ? 10.412 -3.537 -1.227 1.00 88.62 126 ALA A CA 1
ATOM 949 C C . ALA A 1 126 ? 11.517 -2.799 -2.001 1.00 88.62 126 ALA A C 1
ATOM 951 O O . ALA A 1 126 ? 12.327 -2.095 -1.394 1.00 88.62 126 ALA A O 1
ATOM 952 N N . PRO A 1 127 ? 11.576 -2.941 -3.337 1.00 84.81 127 PRO A N 1
ATOM 953 C CA . PRO A 1 127 ? 12.475 -2.148 -4.162 1.00 84.81 127 PRO A CA 1
ATOM 954 C C . PRO A 1 127 ? 12.289 -0.640 -3.954 1.00 84.81 127 PRO A C 1
ATOM 956 O O . PRO A 1 127 ? 11.171 -0.143 -3.804 1.00 84.81 127 PRO A O 1
ATOM 959 N N . GLN A 1 128 ? 13.391 0.098 -3.958 1.00 82.50 128 GLN A N 1
ATOM 960 C CA . GLN A 1 128 ? 13.397 1.552 -3.970 1.00 82.50 128 GLN A CA 1
ATOM 961 C C . GLN A 1 128 ? 13.170 2.064 -5.404 1.00 82.50 128 GLN A C 1
ATOM 963 O O . GLN A 1 128 ? 13.866 1.610 -6.322 1.00 82.50 128 GLN A O 1
ATOM 968 N N . PRO A 1 129 ? 12.259 3.037 -5.616 1.00 74.75 129 PRO A N 1
ATOM 969 C CA . PRO A 1 129 ? 12.113 3.706 -6.896 1.00 74.75 129 PRO A CA 1
ATOM 970 C C . PRO A 1 129 ? 13.432 4.344 -7.332 1.00 74.75 129 PRO A C 1
ATOM 972 O O . PRO A 1 129 ? 14.026 5.149 -6.617 1.00 74.75 129 PRO A O 1
ATOM 975 N N . ARG A 1 130 ? 13.861 4.017 -8.544 1.00 68.44 130 ARG A N 1
ATOM 976 C CA . ARG A 1 130 ? 14.969 4.648 -9.252 1.00 68.44 130 ARG A CA 1
ATOM 977 C C . ARG A 1 130 ? 14.396 5.658 -10.232 1.00 68.44 130 ARG A C 1
ATOM 979 O O . ARG A 1 130 ? 13.520 5.326 -11.030 1.00 68.44 130 ARG A O 1
ATOM 986 N N . ILE A 1 131 ? 14.889 6.887 -10.180 1.00 60.09 131 ILE A N 1
ATOM 987 C CA . ILE A 1 131 ? 14.588 7.906 -11.183 1.00 60.09 131 ILE A CA 1
ATOM 988 C C . ILE A 1 131 ? 15.757 7.911 -12.159 1.00 60.09 131 ILE A C 1
ATOM 990 O O . ILE A 1 131 ? 16.880 8.203 -11.757 1.00 60.09 131 ILE A O 1
ATOM 994 N N . VAL A 1 132 ? 15.500 7.565 -13.420 1.00 56.66 132 VAL A N 1
ATOM 995 C CA . VAL A 1 132 ? 16.477 7.735 -14.497 1.00 56.66 132 VAL A CA 1
ATOM 996 C C . VAL A 1 132 ? 15.996 8.875 -15.382 1.00 56.66 132 VAL A C 1
ATOM 998 O O . VAL A 1 132 ? 14.955 8.775 -16.035 1.00 56.66 132 VAL A O 1
ATOM 1001 N N . THR A 1 133 ? 16.740 9.977 -15.369 1.00 54.31 133 THR A N 1
ATOM 1002 C CA . THR A 1 133 ? 16.498 11.116 -16.256 1.00 54.31 133 THR A CA 1
ATOM 1003 C C . THR A 1 133 ? 17.289 10.888 -17.535 1.00 54.31 133 THR A C 1
ATOM 1005 O O . THR A 1 133 ? 18.517 10.966 -17.525 1.00 54.31 133 THR A O 1
ATOM 1008 N N . ALA A 1 134 ? 16.603 10.598 -18.639 1.00 47.19 134 ALA A N 1
ATOM 1009 C CA . ALA A 1 134 ? 17.264 10.486 -19.932 1.00 47.19 134 ALA A CA 1
ATOM 1010 C C . ALA A 1 134 ? 17.630 11.896 -20.438 1.00 47.19 134 ALA A C 1
ATOM 1012 O O . ALA A 1 134 ? 16.739 12.683 -20.763 1.00 47.19 134 ALA A O 1
ATOM 1013 N N . GLY A 1 135 ? 18.931 12.214 -20.493 1.00 45.41 135 GLY A N 1
ATOM 1014 C CA . GLY A 1 135 ? 19.451 13.403 -21.190 1.00 45.41 135 GLY A CA 1
ATOM 1015 C C . GLY A 1 135 ? 20.161 14.477 -20.354 1.00 45.41 135 GLY A C 1
ATOM 1016 O O . GLY A 1 135 ? 20.285 15.600 -20.834 1.00 45.41 135 GLY A O 1
ATOM 1017 N N . GLY A 1 136 ? 20.632 14.182 -19.138 1.00 37.72 136 GLY A N 1
ATOM 1018 C CA . GLY A 1 136 ? 21.457 15.118 -18.359 1.00 37.72 136 GLY A CA 1
ATOM 1019 C C . GLY A 1 136 ? 22.853 14.553 -18.080 1.00 37.72 136 GLY A C 1
ATOM 1020 O O . GLY A 1 136 ? 22.934 13.450 -17.534 1.00 37.72 136 GLY A O 1
ATOM 1021 N N . PRO A 1 137 ? 23.953 15.267 -18.390 1.00 34.59 137 PRO A N 1
ATOM 1022 C CA . PRO A 1 137 ? 25.275 14.842 -17.953 1.00 34.59 137 PRO A CA 1
ATOM 1023 C C . PRO A 1 137 ? 25.348 15.015 -16.428 1.00 34.59 137 PRO A C 1
ATOM 1025 O O . PRO A 1 137 ? 25.381 16.137 -15.933 1.00 34.59 137 PRO A O 1
ATOM 1028 N N . GLY A 1 138 ? 25.315 13.910 -15.675 1.00 38.00 138 GLY A N 1
ATOM 1029 C CA . GLY A 1 138 ? 25.581 13.923 -14.228 1.00 38.00 138 GLY A CA 1
ATOM 1030 C C . GLY A 1 138 ? 24.492 13.392 -13.291 1.00 38.00 138 GLY A C 1
ATOM 1031 O O . GLY A 1 138 ? 24.592 13.609 -12.089 1.00 38.00 138 GLY A O 1
ATOM 1032 N N . GLY A 1 139 ? 23.475 12.672 -13.769 1.00 36.47 139 GLY A N 1
ATOM 1033 C CA . GLY A 1 139 ? 22.447 12.069 -12.905 1.00 36.47 139 GLY A CA 1
ATOM 1034 C C . GLY A 1 139 ? 22.903 10.829 -12.121 1.00 36.47 139 GLY A C 1
ATOM 1035 O O . GLY A 1 139 ? 22.224 9.805 -12.163 1.00 36.47 139 GLY A O 1
ATOM 1036 N N . ALA A 1 140 ? 24.052 10.881 -11.445 1.00 35.91 140 ALA A N 1
ATOM 1037 C CA . ALA A 1 140 ? 24.434 9.881 -10.457 1.00 35.91 140 ALA A CA 1
ATOM 1038 C C . ALA A 1 140 ? 23.782 10.222 -9.108 1.00 35.91 140 ALA A C 1
ATOM 1040 O O . ALA A 1 140 ? 23.909 11.335 -8.620 1.00 35.91 140 ALA A O 1
ATOM 1041 N N . ALA A 1 141 ? 23.072 9.236 -8.560 1.00 39.47 141 ALA A N 1
ATOM 1042 C CA . ALA A 1 141 ? 22.880 8.930 -7.142 1.00 39.47 141 ALA A CA 1
ATOM 1043 C C . ALA A 1 141 ? 22.960 10.060 -6.089 1.00 39.47 141 ALA A C 1
ATOM 1045 O O . ALA A 1 141 ? 23.995 10.683 -5.889 1.00 39.47 141 ALA A O 1
ATOM 1046 N N . GLY A 1 142 ? 21.934 10.111 -5.234 1.00 30.86 142 GLY A N 1
ATOM 1047 C CA . GLY A 1 142 ? 22.100 10.530 -3.839 1.00 30.86 142 GLY A CA 1
ATOM 1048 C C . GLY A 1 142 ? 21.212 11.694 -3.431 1.00 30.86 142 GLY A C 1
ATOM 1049 O O . GLY A 1 142 ? 21.279 12.779 -3.995 1.00 30.86 142 GLY A O 1
ATOM 1050 N N . GLY A 1 143 ? 20.365 11.455 -2.430 1.00 35.06 143 GLY A N 1
ATOM 1051 C CA . GLY A 1 143 ? 19.623 12.514 -1.764 1.00 35.06 143 GLY A CA 1
ATOM 1052 C C . GLY A 1 143 ? 20.547 13.475 -1.014 1.00 35.06 143 GLY A C 1
ATOM 1053 O O . GLY A 1 143 ? 21.596 13.085 -0.507 1.00 35.06 143 GLY A O 1
ATOM 1054 N N . GLY A 1 144 ? 20.113 14.727 -0.925 1.00 25.92 144 GLY A N 1
ATOM 1055 C CA . GLY A 1 144 ? 20.734 15.767 -0.112 1.00 25.92 144 GLY A CA 1
ATOM 1056 C C . GLY A 1 144 ? 20.334 17.159 -0.612 1.00 25.92 144 GLY A C 1
ATOM 1057 O O . GLY A 1 144 ? 20.417 17.404 -1.815 1.00 25.92 144 GLY A O 1
ATOM 1058 N N . PRO A 1 145 ? 19.866 18.072 0.258 1.00 43.50 145 PRO A N 1
ATOM 1059 C CA . PRO A 1 145 ? 19.481 19.414 -0.153 1.00 43.50 145 PRO A CA 1
ATOM 1060 C C . PRO A 1 145 ? 20.734 20.287 -0.251 1.00 43.50 145 PRO A C 1
ATOM 1062 O O . PRO A 1 145 ? 21.417 20.484 0.754 1.00 43.50 145 PRO A O 1
ATOM 1065 N N . GLN A 1 146 ? 21.031 20.847 -1.427 1.00 30.31 146 GLN A N 1
ATOM 1066 C CA . GLN A 1 146 ? 22.031 21.909 -1.519 1.00 30.31 146 GLN A CA 1
ATOM 1067 C C . GLN A 1 146 ? 21.472 23.191 -2.128 1.00 30.31 146 GLN A C 1
ATOM 1069 O O . GLN A 1 146 ? 20.916 23.232 -3.223 1.00 30.31 146 GLN A O 1
ATOM 1074 N N . MET A 1 147 ? 21.629 24.216 -1.295 1.00 30.98 147 MET A N 1
ATOM 1075 C CA . MET A 1 147 ? 21.299 25.618 -1.436 1.00 30.98 147 MET A CA 1
ATOM 1076 C C . MET A 1 147 ? 21.800 26.282 -2.719 1.00 30.98 147 MET A C 1
ATOM 1078 O O . MET A 1 147 ? 22.918 26.043 -3.158 1.00 30.98 147 MET A O 1
ATOM 1082 N N . GLY A 1 148 ? 21.036 27.304 -3.112 1.00 36.19 148 GLY A N 1
ATOM 1083 C CA . GLY A 1 148 ? 21.573 28.662 -3.190 1.00 36.19 148 GLY A CA 1
ATOM 1084 C C . GLY A 1 148 ? 22.106 29.086 -4.549 1.00 36.19 148 GLY A C 1
ATOM 1085 O O . GLY A 1 148 ? 23.207 28.719 -4.934 1.00 36.19 148 GLY A O 1
ATOM 1086 N N . THR A 1 149 ? 21.381 29.987 -5.212 1.00 28.56 149 THR A N 1
ATOM 1087 C CA . THR A 1 149 ? 21.981 30.861 -6.227 1.00 28.56 149 THR A CA 1
ATOM 1088 C C . THR A 1 149 ? 21.504 32.295 -6.006 1.00 28.56 149 THR A C 1
ATOM 1090 O O . THR A 1 149 ? 20.480 32.735 -6.529 1.00 28.56 149 THR A O 1
ATOM 1093 N N . THR A 1 150 ? 22.253 33.028 -5.189 1.00 30.47 150 THR A N 1
ATOM 1094 C CA . THR A 1 150 ? 22.420 34.471 -5.353 1.00 30.47 150 THR A CA 1
ATOM 1095 C C . THR A 1 150 ? 23.376 34.731 -6.519 1.00 30.47 150 THR A C 1
ATOM 1097 O O . THR A 1 150 ? 24.301 33.959 -6.752 1.00 30.47 150 THR A O 1
ATOM 1100 N N . GLY A 1 151 ? 23.204 35.872 -7.189 1.00 28.55 151 GLY A N 1
ATOM 1101 C CA . GLY A 1 151 ? 24.290 36.528 -7.921 1.00 28.55 151 GLY A CA 1
ATOM 1102 C C . GLY A 1 151 ? 24.276 36.331 -9.435 1.00 28.55 151 GLY A C 1
ATOM 1103 O O . GLY A 1 151 ? 24.340 35.221 -9.948 1.00 28.55 151 GLY A O 1
ATOM 1104 N N . GLY A 1 152 ? 24.188 37.454 -10.147 1.00 39.28 152 GLY A N 1
ATOM 1105 C CA . GLY A 1 152 ? 24.037 37.516 -11.594 1.00 39.28 152 GLY A CA 1
ATOM 1106 C C . GLY A 1 152 ? 25.280 37.113 -12.386 1.00 39.28 152 GLY A C 1
ATOM 1107 O O . GLY A 1 152 ? 26.413 37.401 -12.009 1.00 39.28 152 GLY A O 1
ATOM 1108 N N . ALA A 1 153 ? 25.028 36.530 -13.554 1.00 34.53 153 ALA A N 1
ATOM 1109 C CA . ALA A 1 153 ? 25.980 36.405 -14.644 1.00 34.53 153 ALA A CA 1
ATOM 1110 C C . ALA A 1 153 ? 25.236 36.591 -15.978 1.00 34.53 153 ALA A C 1
ATOM 1112 O O . ALA A 1 153 ? 24.066 36.236 -16.110 1.00 34.53 153 ALA A O 1
ATOM 1113 N N . ARG A 1 154 ? 25.923 37.230 -16.930 1.00 38.75 154 ARG A N 1
ATOM 1114 C CA . ARG A 1 154 ? 25.449 37.659 -18.258 1.00 38.75 154 ARG A CA 1
ATOM 1115 C C . ARG A 1 154 ? 24.710 36.553 -19.037 1.00 38.75 154 ARG A C 1
ATOM 1117 O O . ARG A 1 154 ? 25.073 35.388 -18.890 1.00 38.75 154 ARG A O 1
ATOM 1124 N N . PRO A 1 155 ? 23.769 36.898 -19.942 1.00 40.62 155 PRO A N 1
ATOM 1125 C CA . PRO A 1 155 ? 23.158 35.910 -20.823 1.00 40.62 155 PRO A CA 1
ATOM 1126 C C . PRO A 1 155 ? 24.222 35.340 -21.772 1.00 40.62 155 PRO A C 1
ATOM 1128 O O . PRO A 1 155 ? 24.722 36.036 -22.656 1.00 40.62 155 PRO A O 1
ATOM 1131 N N . ALA A 1 156 ? 24.598 34.080 -21.554 1.00 42.53 156 ALA A N 1
ATOM 1132 C CA . ALA A 1 156 ? 25.346 33.297 -22.527 1.00 42.53 156 ALA A CA 1
ATOM 1133 C C . ALA A 1 156 ? 24.464 33.066 -23.765 1.00 42.53 156 ALA A C 1
ATOM 1135 O O . ALA A 1 156 ? 23.246 32.912 -23.646 1.00 42.53 156 ALA A O 1
ATOM 1136 N N . ALA A 1 157 ? 25.078 33.064 -24.951 1.00 40.47 157 ALA A N 1
ATOM 1137 C CA . ALA A 1 157 ? 24.402 32.705 -26.194 1.00 40.47 157 ALA A CA 1
ATOM 1138 C C . ALA A 1 157 ? 23.695 31.340 -26.048 1.00 40.47 157 ALA A C 1
ATOM 1140 O O . ALA A 1 157 ? 24.211 30.473 -25.333 1.00 40.47 157 ALA A O 1
ATOM 1141 N N . PRO A 1 158 ? 22.533 31.129 -26.696 1.00 44.03 158 PRO A N 1
ATOM 1142 C CA . PRO A 1 158 ? 21.851 29.845 -26.627 1.00 44.03 158 PRO A CA 1
ATOM 1143 C C . PRO A 1 158 ? 22.801 28.747 -27.131 1.00 44.03 158 PRO A C 1
ATOM 1145 O O . PRO A 1 158 ? 23.443 28.941 -28.168 1.00 44.03 158 PRO A O 1
ATOM 1148 N N . PRO A 1 159 ? 22.932 27.619 -26.410 1.00 60.31 159 PRO A N 1
ATOM 1149 C CA . PRO A 1 159 ? 23.800 26.533 -26.838 1.00 60.31 159 PRO A CA 1
ATOM 1150 C C . PRO A 1 159 ? 23.374 26.063 -28.230 1.00 60.31 159 PRO A C 1
ATOM 1152 O O . PRO A 1 159 ? 22.182 25.889 -28.501 1.00 60.31 159 PRO A O 1
ATOM 1155 N N . THR A 1 160 ? 24.347 25.874 -29.121 1.00 64.56 160 THR A N 1
ATOM 1156 C CA . THR A 1 160 ? 24.104 25.277 -30.433 1.00 64.56 160 THR A CA 1
ATOM 1157 C C . THR A 1 160 ? 23.446 23.912 -30.241 1.00 64.56 160 THR A C 1
ATOM 1159 O O . THR A 1 160 ? 23.933 23.112 -29.437 1.00 64.56 160 THR A O 1
ATOM 1162 N N . PRO A 1 161 ? 22.330 23.625 -30.936 1.00 64.12 161 PRO A N 1
ATOM 1163 C CA . PRO A 1 161 ? 21.692 22.327 -30.829 1.00 64.12 161 PRO A CA 1
ATOM 1164 C C . PRO A 1 161 ? 22.685 21.242 -31.277 1.00 64.12 161 PRO A C 1
ATOM 1166 O O . PRO A 1 161 ? 23.349 21.430 -32.298 1.00 64.12 161 PRO A O 1
ATOM 1169 N N . PRO A 1 162 ? 22.781 20.116 -30.547 1.00 71.25 162 PRO A N 1
ATOM 1170 C CA . PRO A 1 162 ? 23.731 19.057 -30.867 1.00 71.25 162 PRO A CA 1
ATOM 1171 C C . PRO A 1 162 ? 23.485 18.533 -32.280 1.00 71.25 162 PRO A C 1
ATOM 1173 O O . PRO A 1 162 ? 22.326 18.428 -32.713 1.00 71.25 162 PRO A O 1
ATOM 1176 N N . THR A 1 163 ? 24.572 18.211 -32.977 1.00 80.19 163 THR A N 1
ATOM 1177 C CA . THR A 1 163 ? 24.551 17.616 -34.317 1.00 80.19 163 THR A CA 1
ATOM 1178 C C . THR A 1 163 ? 23.848 16.256 -34.301 1.00 80.19 163 THR A C 1
ATOM 1180 O O . THR A 1 163 ? 23.706 15.622 -33.255 1.00 80.19 163 THR A O 1
ATOM 1183 N N . GLU A 1 164 ? 23.389 15.778 -35.459 1.00 75.38 164 GLU A N 1
ATOM 1184 C CA . GLU A 1 164 ? 22.687 14.488 -35.545 1.00 75.38 164 GLU A CA 1
ATOM 1185 C C . GLU A 1 164 ? 23.563 13.311 -35.073 1.00 75.38 164 GLU A C 1
ATOM 1187 O O . GLU A 1 164 ? 23.080 12.390 -34.415 1.00 75.38 164 GLU A O 1
ATOM 1192 N N . GLU A 1 165 ? 24.874 13.378 -35.321 1.00 78.69 165 GLU A N 1
ATOM 1193 C CA . GLU A 1 165 ? 25.834 12.372 -34.858 1.00 78.69 165 GLU A CA 1
ATOM 1194 C C . GLU A 1 165 ? 26.015 12.401 -33.330 1.00 78.69 165 GLU A C 1
ATOM 1196 O O . GLU A 1 165 ? 26.030 11.351 -32.686 1.00 78.69 165 GLU A O 1
ATOM 1201 N N . GLU A 1 166 ? 26.083 13.588 -32.720 1.00 77.62 166 GLU A N 1
ATOM 1202 C CA . GLU A 1 166 ? 26.146 13.744 -31.260 1.00 77.62 166 GLU A CA 1
ATOM 1203 C C . GLU A 1 166 ? 24.848 13.285 -30.587 1.00 77.62 166 GLU A C 1
ATOM 1205 O O . GLU A 1 166 ? 24.886 12.616 -29.554 1.00 77.62 166 GLU A O 1
ATOM 1210 N N . ARG A 1 167 ? 23.687 13.565 -31.194 1.00 74.50 167 ARG A N 1
ATOM 1211 C CA . ARG A 1 167 ? 22.388 13.050 -30.729 1.00 74.50 167 ARG A CA 1
ATOM 1212 C C . ARG A 1 167 ? 22.335 11.532 -30.768 1.00 74.50 167 ARG A C 1
ATOM 1214 O O . ARG A 1 167 ? 21.801 10.926 -29.842 1.00 74.50 167 ARG A O 1
ATOM 1221 N N . ARG A 1 168 ? 22.876 10.918 -31.820 1.00 75.75 168 ARG A N 1
ATOM 1222 C CA . ARG A 1 168 ? 22.943 9.463 -31.943 1.00 75.75 168 ARG A CA 1
ATOM 1223 C C . ARG A 1 168 ? 23.845 8.851 -30.871 1.00 75.75 168 ARG A C 1
ATOM 1225 O O . ARG A 1 168 ? 23.396 7.944 -30.179 1.00 75.75 168 ARG A O 1
ATOM 1232 N N . LYS A 1 169 ? 25.054 9.386 -30.667 1.00 81.06 169 LYS A N 1
ATOM 1233 C CA . LYS A 1 169 ? 25.975 8.917 -29.613 1.00 81.06 169 LYS A CA 1
ATOM 1234 C C . LYS A 1 169 ? 25.370 9.058 -28.215 1.00 81.06 169 LYS A C 1
ATOM 1236 O O . LYS A 1 169 ? 25.415 8.109 -27.442 1.00 81.06 169 LYS A O 1
ATOM 1241 N N . MET A 1 170 ? 24.722 10.188 -27.921 1.00 73.88 170 MET A N 1
ATOM 1242 C CA . MET A 1 170 ? 24.029 10.393 -26.642 1.00 73.88 170 MET A CA 1
ATOM 1243 C C . MET A 1 170 ? 22.888 9.392 -26.415 1.00 73.88 170 MET A C 1
ATOM 1245 O O . MET A 1 170 ? 22.681 8.957 -25.286 1.00 73.88 170 MET A O 1
ATOM 1249 N N . ARG A 1 171 ? 22.147 9.007 -27.463 1.00 73.00 171 ARG A N 1
ATOM 1250 C CA . ARG A 1 171 ? 21.110 7.964 -27.366 1.00 73.00 171 ARG A CA 1
ATOM 1251 C C . ARG A 1 171 ? 21.718 6.591 -27.106 1.00 73.00 171 ARG A C 1
ATOM 1253 O O . ARG A 1 171 ? 21.266 5.906 -26.200 1.00 73.00 171 ARG A O 1
ATOM 1260 N N . GLU A 1 172 ? 22.753 6.219 -27.855 1.00 77.81 172 GLU A N 1
ATOM 1261 C CA . GLU A 1 172 ? 23.445 4.935 -27.692 1.00 77.81 172 GLU A CA 1
ATOM 1262 C C . GLU A 1 172 ? 24.073 4.804 -26.289 1.00 77.81 172 GLU A C 1
ATOM 1264 O O . GLU A 1 172 ? 23.977 3.750 -25.656 1.00 77.81 172 GLU A O 1
ATOM 1269 N N . GLU A 1 173 ? 24.662 5.881 -25.762 1.00 77.50 173 GLU A N 1
ATOM 1270 C CA . GLU A 1 173 ? 25.207 5.926 -24.402 1.00 77.50 173 GLU A CA 1
ATOM 1271 C C . GLU A 1 173 ? 24.104 5.866 -23.335 1.00 77.50 173 GLU A C 1
ATOM 1273 O O . GLU A 1 173 ? 24.214 5.083 -22.390 1.00 77.50 173 GLU A O 1
ATOM 1278 N N . ALA A 1 174 ? 23.010 6.616 -23.508 1.00 71.38 174 ALA A N 1
ATOM 1279 C CA . ALA A 1 174 ? 21.857 6.554 -22.611 1.00 71.38 174 ALA A CA 1
ATOM 1280 C C . ALA A 1 174 ? 21.222 5.153 -22.589 1.00 71.38 174 ALA A C 1
ATOM 1282 O O . ALA A 1 174 ? 20.893 4.643 -21.517 1.00 71.38 174 ALA A O 1
ATOM 1283 N N . ASP A 1 175 ? 21.100 4.497 -23.744 1.00 71.12 175 ASP A N 1
ATOM 1284 C CA . ASP A 1 175 ? 20.586 3.131 -23.856 1.00 71.12 175 ASP A CA 1
ATOM 1285 C C . ASP A 1 175 ? 21.518 2.128 -23.171 1.00 71.12 175 ASP A C 1
ATOM 1287 O O . ASP A 1 175 ? 21.055 1.241 -22.448 1.00 71.12 175 ASP A O 1
ATOM 1291 N N . ARG A 1 176 ? 22.837 2.282 -23.334 1.00 78.88 176 ARG A N 1
ATOM 1292 C CA . ARG A 1 176 ? 23.827 1.451 -22.637 1.00 78.88 176 ARG A CA 1
ATOM 1293 C C . ARG A 1 176 ? 23.750 1.641 -21.125 1.00 78.88 176 ARG A C 1
ATOM 1295 O O . ARG A 1 176 ? 23.714 0.653 -20.391 1.00 78.88 176 ARG A O 1
ATOM 1302 N N . GLN A 1 177 ? 23.661 2.884 -20.661 1.00 73.00 177 GLN A N 1
ATOM 1303 C CA . GLN A 1 177 ? 23.522 3.206 -19.244 1.00 73.00 177 GLN A CA 1
ATOM 1304 C C . GLN A 1 177 ? 22.219 2.631 -18.670 1.00 73.00 177 GLN A C 1
ATOM 1306 O O . GLN A 1 177 ? 22.224 2.040 -17.590 1.00 73.00 177 GLN A O 1
ATOM 1311 N N . LEU A 1 178 ? 21.108 2.721 -19.407 1.00 69.81 178 LEU A N 1
ATOM 1312 C CA . LEU A 1 178 ? 19.839 2.094 -19.037 1.00 69.81 178 LEU A CA 1
ATOM 1313 C C . LEU A 1 178 ? 19.964 0.568 -18.953 1.00 69.81 178 LEU A C 1
ATOM 1315 O O . LEU A 1 178 ? 19.481 -0.021 -17.988 1.00 69.81 178 LEU A O 1
ATOM 1319 N N . GLN A 1 179 ? 20.628 -0.081 -19.912 1.00 72.62 179 GLN A N 1
ATOM 1320 C CA . GLN A 1 179 ? 20.856 -1.530 -19.887 1.00 72.62 179 GLN A CA 1
ATOM 1321 C C . GLN A 1 179 ? 21.728 -1.963 -18.703 1.00 72.62 179 GLN A C 1
ATOM 1323 O O . GLN A 1 179 ? 21.451 -2.982 -18.071 1.00 72.62 179 GLN A O 1
ATOM 1328 N N . GLU A 1 180 ? 22.770 -1.203 -18.373 1.00 78.44 180 GLU A N 1
ATOM 1329 C CA . GLU A 1 180 ? 23.619 -1.479 -17.212 1.00 78.44 180 GLU A CA 1
ATOM 1330 C C . GLU A 1 180 ? 22.845 -1.301 -15.898 1.00 78.44 180 GLU A C 1
ATOM 1332 O O . GLU A 1 180 ? 22.856 -2.196 -15.049 1.00 78.44 180 GLU A O 1
ATOM 1337 N N . LEU A 1 181 ? 22.074 -0.218 -15.761 1.00 72.06 181 LEU A N 1
ATOM 1338 C CA . LEU A 1 181 ? 21.207 0.018 -14.600 1.00 72.06 181 LEU A CA 1
ATOM 1339 C C . LEU A 1 181 ? 20.094 -1.035 -14.460 1.00 72.06 181 LEU A C 1
ATOM 1341 O O . LEU A 1 181 ? 19.685 -1.351 -13.341 1.00 72.06 181 LEU A O 1
ATOM 1345 N N . GLN A 1 182 ? 19.608 -1.597 -15.571 1.00 66.75 182 GLN A N 1
ATOM 1346 C CA . GLN A 1 182 ? 18.632 -2.693 -15.577 1.00 66.75 182 GLN A CA 1
ATOM 1347 C C . GLN A 1 182 ? 19.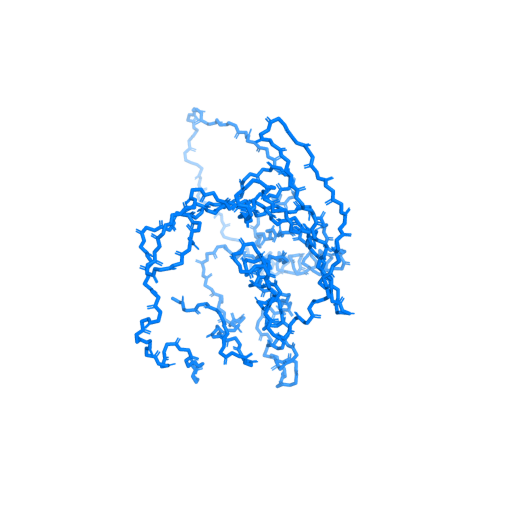220 -4.027 -15.101 1.00 66.75 182 GLN A C 1
ATOM 1349 O O . GLN A 1 182 ? 18.482 -4.849 -14.549 1.00 66.75 182 GLN A O 1
ATOM 1354 N N . LYS A 1 183 ? 20.522 -4.257 -15.315 1.00 77.56 183 LYS A N 1
ATOM 1355 C CA . LYS A 1 183 ? 21.223 -5.467 -14.853 1.00 77.56 183 LYS A CA 1
ATOM 1356 C C . LYS A 1 183 ? 21.502 -5.436 -13.353 1.00 77.56 183 LYS A C 1
ATOM 1358 O O . LYS A 1 183 ? 21.596 -6.491 -12.733 1.00 77.56 183 LYS A O 1
ATOM 1363 N N . GLN A 1 184 ? 21.617 -4.250 -12.759 1.00 78.25 184 GLN A N 1
ATOM 1364 C CA . GLN A 1 184 ? 21.839 -4.124 -11.323 1.00 78.25 184 GLN A CA 1
ATOM 1365 C C . GLN A 1 184 ? 20.558 -4.460 -10.541 1.00 78.25 184 GLN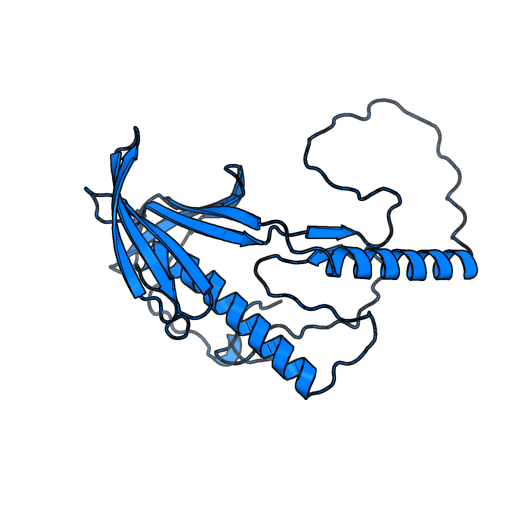 A C 1
ATOM 1367 O O . GLN A 1 184 ? 19.518 -3.832 -10.788 1.00 78.25 184 GLN A O 1
ATOM 1372 N N . PRO A 1 185 ? 20.610 -5.388 -9.564 1.00 77.50 185 PRO A N 1
ATOM 1373 C CA . PRO A 1 185 ? 19.447 -5.729 -8.750 1.00 77.50 185 PRO A CA 1
ATOM 1374 C C . PRO A 1 185 ? 18.902 -4.472 -8.060 1.00 77.50 185 PRO A C 1
ATOM 1376 O O . PRO A 1 185 ? 19.702 -3.618 -7.665 1.00 77.50 185 PRO A O 1
ATOM 1379 N N . PRO A 1 186 ? 17.572 -4.305 -7.933 1.00 81.06 186 PRO A N 1
ATOM 1380 C CA . PRO A 1 186 ? 16.989 -3.162 -7.242 1.00 81.06 186 PRO A CA 1
ATOM 1381 C C . PRO A 1 186 ? 17.537 -3.022 -5.821 1.00 81.06 186 PRO A C 1
ATOM 1383 O O . PRO A 1 186 ? 17.663 -4.011 -5.101 1.00 81.06 186 PRO A O 1
ATOM 1386 N N . ALA A 1 187 ? 17.840 -1.789 -5.410 1.00 86.31 187 ALA A N 1
ATOM 1387 C CA . ALA A 1 187 ? 18.122 -1.523 -4.006 1.00 86.31 187 ALA A CA 1
ATOM 1388 C C . ALA A 1 187 ? 16.825 -1.757 -3.228 1.00 86.31 187 ALA A C 1
ATOM 1390 O O . ALA A 1 187 ? 15.770 -1.284 -3.647 1.00 86.31 187 ALA A O 1
ATOM 1391 N N . MET A 1 188 ? 16.893 -2.516 -2.140 1.00 87.69 188 MET A N 1
ATOM 1392 C CA . MET A 1 188 ? 15.739 -2.772 -1.284 1.00 87.69 188 MET A CA 1
ATOM 1393 C C . MET A 1 188 ? 15.733 -1.759 -0.144 1.00 87.69 188 MET A C 1
ATOM 1395 O O . MET A 1 188 ? 16.781 -1.497 0.442 1.00 87.69 188 MET A O 1
ATOM 1399 N N . ALA A 1 189 ? 14.560 -1.232 0.179 1.00 91.62 189 ALA A N 1
ATOM 1400 C CA . ALA A 1 189 ? 14.345 -0.339 1.305 1.00 91.62 189 ALA A CA 1
ATOM 1401 C C . ALA A 1 189 ? 13.223 -0.876 2.195 1.00 91.62 189 ALA A C 1
ATOM 1403 O O . ALA A 1 189 ? 12.320 -1.579 1.727 1.00 91.62 189 ALA A O 1
ATOM 1404 N N . ASP A 1 190 ? 13.290 -0.516 3.472 1.00 95.00 190 ASP A N 1
ATOM 1405 C CA . ASP A 1 190 ? 12.207 -0.758 4.413 1.00 95.00 190 ASP A CA 1
ATOM 1406 C C . ASP A 1 190 ? 11.182 0.371 4.289 1.00 95.00 190 ASP A C 1
ATOM 1408 O O . ASP A 1 190 ? 11.523 1.560 4.235 1.00 95.00 190 ASP A O 1
ATOM 1412 N N . TYR A 1 191 ? 9.920 -0.023 4.216 1.00 96.25 191 TYR A N 1
ATOM 1413 C CA . TYR A 1 191 ? 8.772 0.859 4.124 1.00 96.25 191 TYR A CA 1
ATOM 1414 C C . TYR A 1 191 ? 7.881 0.678 5.339 1.00 96.25 191 TYR A C 1
ATOM 1416 O O . TYR A 1 191 ? 7.707 -0.437 5.834 1.00 96.25 191 TYR A O 1
ATOM 1424 N N . THR A 1 192 ? 7.246 1.775 5.735 1.00 97.62 192 THR A N 1
ATOM 1425 C CA . THR A 1 192 ? 6.222 1.783 6.776 1.00 97.62 192 THR A CA 1
ATOM 1426 C C . THR A 1 192 ? 5.007 2.552 6.284 1.00 97.62 192 THR A C 1
ATOM 1428 O O . THR A 1 192 ? 5.132 3.692 5.836 1.00 97.62 192 THR A O 1
ATOM 1431 N N . LEU A 1 193 ? 3.831 1.937 6.367 1.00 97.50 193 LEU A N 1
ATOM 1432 C CA . LEU A 1 193 ? 2.541 2.610 6.254 1.00 97.50 193 LEU A CA 1
ATOM 1433 C C . LEU A 1 193 ? 2.015 2.863 7.662 1.00 97.50 193 LEU A C 1
ATOM 1435 O O . LEU A 1 193 ? 1.840 1.904 8.399 1.00 97.50 193 LEU A O 1
ATOM 1439 N N . TYR A 1 194 ? 1.760 4.115 8.020 1.00 97.31 194 TYR A N 1
ATOM 1440 C CA . TYR A 1 194 ? 1.130 4.511 9.278 1.00 97.31 194 TYR A CA 1
ATOM 1441 C C . TYR A 1 194 ? -0.350 4.798 9.050 1.00 97.31 194 TYR A C 1
ATOM 1443 O O . TYR A 1 194 ? -0.696 5.418 8.040 1.00 97.31 194 TYR A O 1
ATOM 1451 N N . PHE A 1 195 ? -1.192 4.385 9.994 1.00 97.25 195 PHE A N 1
ATOM 1452 C CA . PHE A 1 195 ? -2.640 4.570 9.986 1.00 97.25 195 PHE A CA 1
ATOM 1453 C C . PHE A 1 195 ? -3.045 5.321 11.249 1.00 97.25 195 PHE A C 1
ATOM 1455 O O . PHE A 1 195 ? -2.873 4.841 12.367 1.00 97.25 195 PHE A O 1
ATOM 1462 N N . GLU A 1 196 ? -3.543 6.535 11.064 1.00 95.88 196 GLU A N 1
ATOM 1463 C CA . GLU A 1 196 ? -3.720 7.513 12.129 1.00 95.88 196 GLU A CA 1
ATOM 1464 C C . GLU A 1 196 ? -5.119 8.138 12.064 1.00 95.88 196 GLU A C 1
ATOM 1466 O O . GLU A 1 196 ? -5.794 8.110 11.027 1.00 95.88 196 GLU A O 1
ATOM 1471 N N . ASP A 1 197 ? -5.520 8.748 13.184 1.00 96.00 197 ASP A N 1
ATOM 1472 C CA . ASP A 1 197 ? -6.786 9.474 13.330 1.00 96.00 197 ASP A CA 1
ATOM 1473 C C . ASP A 1 197 ? -7.985 8.609 12.919 1.00 96.00 197 ASP A C 1
ATOM 1475 O O . ASP A 1 197 ? -8.666 8.876 11.936 1.00 96.00 197 ASP A O 1
ATOM 1479 N N . TRP A 1 198 ? -8.200 7.500 13.625 1.00 95.88 198 TRP A N 1
ATOM 1480 C CA . TRP A 1 198 ? -9.305 6.589 13.337 1.00 95.88 198 TRP A CA 1
ATOM 1481 C C . TRP A 1 198 ? -10.648 7.198 13.748 1.00 95.88 198 TRP A C 1
ATOM 1483 O O . TRP A 1 198 ? -10.875 7.489 14.921 1.00 95.88 198 TRP A O 1
ATOM 1493 N N . GLN A 1 199 ? -11.568 7.332 12.792 1.00 94.50 199 GLN A N 1
ATOM 1494 C CA . GLN A 1 199 ? -12.902 7.901 13.010 1.00 94.50 199 GLN A CA 1
ATOM 1495 C C . GLN A 1 199 ? -13.991 7.010 12.419 1.00 94.50 199 GLN A C 1
ATOM 1497 O O . GLN A 1 199 ? -13.746 6.245 11.487 1.00 94.50 199 GLN A O 1
ATOM 1502 N N . ASP A 1 200 ? -15.208 7.116 12.945 1.00 91.75 200 ASP A N 1
ATOM 1503 C CA . ASP A 1 200 ? -16.360 6.404 12.398 1.00 91.75 200 ASP A CA 1
ATOM 1504 C C . ASP A 1 200 ? -16.797 7.012 11.053 1.00 91.75 200 ASP A C 1
ATOM 1506 O O . ASP A 1 200 ? -16.903 8.229 10.899 1.00 91.75 200 ASP A O 1
ATOM 1510 N N . GLY A 1 201 ? -17.080 6.159 10.071 1.00 84.88 201 GLY A N 1
ATOM 1511 C CA . GLY A 1 201 ? -17.709 6.532 8.808 1.00 84.88 201 GLY A CA 1
ATOM 1512 C C . GLY A 1 201 ? -18.640 5.417 8.347 1.00 84.88 201 GLY A C 1
ATOM 1513 O O . GLY A 1 201 ? -18.224 4.269 8.247 1.00 84.88 201 GLY A O 1
ATOM 1514 N N . ASP A 1 202 ? -19.913 5.740 8.114 1.00 83.44 202 ASP A N 1
ATOM 1515 C CA . ASP A 1 202 ? -20.956 4.791 7.688 1.00 83.44 202 ASP A CA 1
ATOM 1516 C C . ASP A 1 202 ? -20.949 3.443 8.457 1.00 83.44 202 ASP A C 1
ATOM 1518 O O . ASP A 1 202 ? -21.152 2.376 7.880 1.00 83.44 202 ASP A O 1
ATOM 1522 N N . GLY A 1 203 ? -20.707 3.490 9.774 1.00 84.69 203 GLY A N 1
ATOM 1523 C CA . GLY A 1 203 ? -20.770 2.327 10.671 1.00 84.69 203 GLY A CA 1
ATOM 1524 C C . GLY A 1 203 ? -19.481 1.510 10.824 1.00 84.69 203 GLY A C 1
ATOM 1525 O O . GLY A 1 203 ? -19.497 0.528 11.562 1.00 84.69 203 GLY A O 1
ATOM 1526 N N . ILE A 1 204 ? -18.372 1.899 10.185 1.00 88.75 204 ILE A N 1
ATOM 1527 C CA . ILE A 1 204 ? -17.053 1.272 10.382 1.00 88.75 204 ILE A CA 1
ATOM 1528 C C . ILE A 1 204 ? -15.970 2.321 10.658 1.00 88.75 204 ILE A C 1
ATOM 1530 O O . ILE A 1 204 ? -16.103 3.485 10.276 1.00 88.75 204 ILE A O 1
ATOM 1534 N N . LYS A 1 205 ? -14.896 1.923 11.349 1.00 91.62 205 LYS A N 1
ATOM 1535 C CA . LYS A 1 205 ? -13.771 2.820 11.638 1.00 91.62 205 LYS A CA 1
ATOM 1536 C C . LYS A 1 205 ? -12.844 2.947 10.437 1.00 91.62 205 LYS A C 1
ATOM 1538 O O . LYS A 1 205 ? -12.526 1.970 9.763 1.00 91.62 205 LYS A O 1
ATOM 1543 N N . PHE A 1 206 ? -12.396 4.172 10.205 1.00 93.94 206 PHE A N 1
ATOM 1544 C CA . PHE A 1 206 ? -11.593 4.560 9.063 1.00 93.94 206 PHE A CA 1
ATOM 1545 C C . PHE A 1 206 ? -10.396 5.405 9.491 1.00 93.94 206 PHE A C 1
ATOM 1547 O O . PHE A 1 206 ? -10.597 6.384 10.213 1.00 93.94 206 PHE A O 1
ATOM 1554 N N . PRO A 1 207 ? -9.179 5.098 9.009 1.00 95.50 207 PRO A N 1
ATOM 1555 C CA . PRO A 1 207 ? -8.034 5.961 9.238 1.00 95.50 207 PRO A CA 1
ATOM 1556 C C . PRO A 1 207 ? -8.209 7.217 8.384 1.00 95.50 207 PRO A C 1
ATOM 1558 O O . PRO A 1 207 ? -8.449 7.148 7.173 1.00 95.50 207 PRO A O 1
ATOM 1561 N N . ARG A 1 208 ? -8.136 8.388 9.011 1.00 95.56 208 ARG A N 1
ATOM 1562 C CA . ARG A 1 208 ? -8.316 9.671 8.318 1.00 95.56 208 ARG A CA 1
ATOM 1563 C C . ARG A 1 208 ? -6.996 10.220 7.806 1.00 95.56 208 ARG A C 1
ATOM 1565 O O . ARG A 1 208 ? -6.991 11.004 6.855 1.00 95.56 208 ARG A O 1
ATOM 1572 N N . LYS A 1 209 ? -5.890 9.736 8.368 1.00 96.88 209 LYS A N 1
ATOM 1573 C CA . LYS A 1 209 ? -4.540 10.046 7.932 1.00 96.88 209 LYS A CA 1
ATOM 1574 C C . LYS A 1 209 ? -3.762 8.759 7.692 1.00 96.88 209 LYS A C 1
ATOM 1576 O O . LYS A 1 209 ? -3.706 7.883 8.549 1.00 96.88 209 LYS A O 1
ATOM 1581 N N . ILE A 1 210 ? -3.164 8.649 6.512 1.00 96.88 210 ILE A N 1
ATOM 1582 C CA . ILE A 1 210 ? -2.309 7.520 6.151 1.00 96.88 210 ILE A CA 1
ATOM 1583 C C . ILE A 1 210 ? -0.984 8.087 5.652 1.00 96.88 210 ILE A C 1
ATOM 1585 O O . ILE A 1 210 ? -0.971 8.922 4.749 1.00 96.88 210 ILE A O 1
ATOM 1589 N N . ARG A 1 211 ? 0.142 7.651 6.218 1.00 96.62 211 ARG A N 1
ATOM 1590 C CA . ARG A 1 211 ? 1.479 8.107 5.799 1.00 96.62 211 ARG A CA 1
ATOM 1591 C C . ARG A 1 211 ? 2.316 6.942 5.322 1.00 96.62 211 ARG A C 1
ATOM 1593 O O . ARG A 1 211 ? 2.338 5.901 5.963 1.00 96.62 211 ARG A O 1
ATOM 1600 N N . ARG A 1 212 ? 3.073 7.134 4.245 1.00 94.88 212 ARG A N 1
ATOM 1601 C CA . ARG A 1 212 ? 4.068 6.170 3.779 1.00 94.88 212 ARG A CA 1
ATOM 1602 C C . ARG A 1 212 ? 5.469 6.714 3.981 1.00 94.88 212 ARG A C 1
ATOM 1604 O O . ARG A 1 212 ? 5.848 7.696 3.342 1.00 94.88 212 ARG A O 1
ATOM 1611 N N . ALA A 1 213 ? 6.263 6.034 4.793 1.00 95.25 213 ALA A N 1
ATOM 1612 C CA . ALA A 1 213 ? 7.683 6.298 4.959 1.00 95.25 213 ALA A CA 1
ATOM 1613 C C . ALA A 1 213 ? 8.542 5.257 4.233 1.00 95.25 213 ALA A C 1
ATOM 1615 O O . ALA A 1 213 ? 8.165 4.092 4.122 1.00 95.25 213 ALA A O 1
ATOM 1616 N N . MET A 1 214 ? 9.703 5.695 3.757 1.00 93.00 214 MET A N 1
ATOM 1617 C CA . MET A 1 214 ? 10.772 4.870 3.198 1.00 93.00 214 MET A CA 1
ATOM 1618 C C . MET A 1 214 ? 12.048 5.194 3.971 1.00 93.00 214 MET A C 1
ATOM 1620 O O . MET A 1 214 ? 12.401 6.368 4.088 1.00 93.00 214 MET A O 1
ATOM 1624 N N . ALA A 1 215 ? 12.725 4.175 4.506 1.00 88.31 215 ALA A N 1
ATOM 1625 C CA . ALA A 1 215 ? 13.937 4.349 5.313 1.00 88.31 215 ALA A CA 1
ATOM 1626 C C . ALA A 1 215 ? 13.761 5.418 6.420 1.00 88.31 215 ALA A C 1
ATOM 1628 O O . ALA A 1 215 ? 14.598 6.299 6.605 1.00 88.31 215 ALA A O 1
ATOM 1629 N N . GLY A 1 216 ? 12.608 5.393 7.099 1.00 87.19 216 GLY A N 1
ATOM 1630 C CA . GLY A 1 216 ? 12.251 6.333 8.170 1.00 87.19 216 GLY A CA 1
ATOM 1631 C C . GLY A 1 216 ? 11.809 7.732 7.717 1.00 87.19 216 GLY A C 1
ATOM 1632 O O . GLY A 1 216 ? 11.299 8.496 8.530 1.00 87.19 216 GLY A O 1
ATOM 1633 N N . THR A 1 217 ? 11.933 8.074 6.432 1.00 91.94 217 THR A N 1
ATOM 1634 C CA . THR A 1 217 ? 11.534 9.389 5.906 1.00 91.94 217 THR A CA 1
ATOM 1635 C C . THR A 1 217 ? 10.158 9.310 5.259 1.00 91.94 217 THR A C 1
ATOM 1637 O O . THR A 1 217 ? 9.930 8.477 4.381 1.00 91.94 217 THR A O 1
ATOM 1640 N N . THR A 1 218 ? 9.230 10.183 5.663 1.00 92.81 218 THR A N 1
ATOM 1641 C CA . THR A 1 218 ? 7.897 10.254 5.041 1.00 92.81 218 THR A CA 1
ATOM 1642 C C . THR A 1 218 ? 8.037 10.648 3.570 1.00 92.81 218 THR A C 1
ATOM 1644 O O . THR A 1 218 ? 8.612 11.682 3.246 1.00 92.81 218 THR A O 1
ATOM 1647 N N . SER A 1 219 ? 7.513 9.802 2.687 1.00 88.00 219 SER A N 1
ATOM 1648 C CA . SER A 1 219 ? 7.536 9.973 1.231 1.00 88.00 219 SER A CA 1
ATOM 1649 C C . SER A 1 219 ? 6.185 10.417 0.671 1.00 88.00 219 SER A C 1
ATOM 1651 O O . SER A 1 219 ? 6.146 11.160 -0.305 1.00 88.00 219 SER A O 1
ATOM 1653 N N . GLU A 1 220 ? 5.086 9.977 1.288 1.00 92.12 220 GLU A N 1
ATOM 1654 C CA . GLU A 1 220 ? 3.718 10.332 0.909 1.00 92.12 220 GLU A CA 1
ATOM 1655 C C . GLU A 1 220 ? 2.841 10.442 2.158 1.00 92.12 220 GLU A C 1
ATOM 1657 O O . GLU A 1 220 ? 3.043 9.726 3.142 1.00 92.12 220 GLU A O 1
ATOM 1662 N N . GLU A 1 221 ? 1.850 11.323 2.096 1.00 95.44 221 GLU A N 1
ATOM 1663 C CA . GLU A 1 221 ? 0.814 11.485 3.110 1.00 95.44 221 GLU A CA 1
ATOM 1664 C C . GLU A 1 221 ? -0.535 11.653 2.407 1.00 95.44 221 GLU A C 1
ATOM 1666 O O . GLU A 1 221 ? -0.666 12.427 1.456 1.00 95.44 221 GLU A O 1
ATOM 1671 N N . TRP A 1 222 ? -1.532 10.910 2.875 1.00 95.19 222 TRP A N 1
ATOM 1672 C CA . TRP A 1 222 ? -2.908 10.987 2.420 1.00 95.19 222 TRP A CA 1
ATOM 1673 C C . TRP A 1 222 ? -3.800 11.436 3.569 1.00 95.19 222 TRP A C 1
ATOM 1675 O O . TRP A 1 222 ? -3.788 10.842 4.649 1.00 95.19 222 TRP A O 1
ATOM 1685 N N . THR A 1 223 ? -4.635 12.431 3.286 1.00 96.56 223 THR A N 1
ATOM 1686 C CA . THR A 1 223 ? -5.733 12.837 4.163 1.00 96.56 223 THR A CA 1
ATOM 1687 C C . THR A 1 223 ? -7.041 12.424 3.519 1.00 96.56 223 THR A C 1
ATOM 1689 O O . THR A 1 223 ? -7.422 12.925 2.458 1.00 96.56 223 THR A O 1
ATOM 1692 N N . VAL A 1 224 ? -7.756 11.513 4.166 1.00 92.81 224 VAL A N 1
ATOM 1693 C CA . VAL A 1 224 ? -9.108 11.146 3.760 1.00 92.81 224 VAL A CA 1
ATOM 1694 C C . VAL A 1 224 ? -10.028 12.234 4.304 1.00 92.81 224 VAL A C 1
ATOM 1696 O O . VAL A 1 224 ? -9.989 12.541 5.487 1.00 92.81 224 VAL A O 1
ATOM 1699 N N . THR A 1 225 ? -10.870 12.852 3.476 1.00 93.19 225 THR A N 1
ATOM 1700 C CA . THR A 1 225 ? -11.780 13.948 3.898 1.00 93.19 225 THR A CA 1
ATOM 1701 C C . THR A 1 225 ? -13.237 13.515 3.978 1.00 93.19 225 THR A C 1
ATOM 1703 O O . THR A 1 225 ? -14.014 14.062 4.751 1.00 93.19 225 THR A O 1
ATOM 1706 N N . LYS A 1 226 ? -13.605 12.494 3.207 1.00 90.19 226 LYS A N 1
ATOM 1707 C CA . LYS A 1 226 ? -14.950 11.935 3.175 1.00 90.19 226 LYS A CA 1
ATOM 1708 C C . LYS A 1 226 ? -14.866 10.454 2.864 1.00 90.19 226 LYS A C 1
ATOM 1710 O O . LYS A 1 226 ? -14.096 10.056 1.994 1.00 90.19 226 LYS A O 1
ATOM 1715 N N . VAL A 1 227 ? -15.684 9.667 3.546 1.00 89.88 227 VAL A N 1
ATOM 1716 C CA . VAL A 1 227 ? -15.884 8.255 3.236 1.00 89.88 227 VAL A CA 1
ATOM 1717 C C . VAL A 1 227 ? -17.363 8.041 2.964 1.00 89.88 227 VAL A C 1
ATOM 1719 O O . VAL A 1 227 ? -18.209 8.673 3.591 1.00 89.88 227 VAL A O 1
ATOM 1722 N N . LYS A 1 228 ? -17.653 7.207 1.970 1.00 90.12 228 LYS A N 1
ATOM 1723 C CA . LYS A 1 228 ? -18.988 6.681 1.723 1.00 90.12 228 LYS A CA 1
ATOM 1724 C C . LYS A 1 228 ? -18.852 5.183 1.514 1.00 90.12 228 LYS A C 1
ATOM 1726 O O . LYS A 1 228 ? -18.106 4.767 0.627 1.00 90.12 228 LYS A O 1
ATOM 1731 N N . VAL A 1 229 ? -19.549 4.400 2.320 1.00 89.69 229 VAL A N 1
ATOM 1732 C CA . VAL A 1 229 ? -19.552 2.940 2.252 1.00 89.69 229 VAL A CA 1
ATOM 1733 C C . VAL A 1 229 ? -20.668 2.488 1.321 1.00 89.69 229 VAL A C 1
ATOM 1735 O O . VAL A 1 229 ? -21.747 3.078 1.279 1.00 89.69 229 VAL A O 1
ATOM 1738 N N . ASN A 1 230 ? -20.377 1.464 0.519 1.00 89.31 230 ASN A N 1
ATOM 1739 C CA . ASN A 1 230 ? -21.294 0.889 -0.467 1.00 89.31 230 ASN A CA 1
ATOM 1740 C C . ASN A 1 230 ? -22.012 1.927 -1.361 1.00 89.31 230 ASN A C 1
ATOM 1742 O O . ASN A 1 230 ? -23.228 1.838 -1.557 1.00 89.31 230 ASN A O 1
ATOM 1746 N N . PRO A 1 231 ? -21.309 2.936 -1.923 1.00 92.38 231 PRO A N 1
ATOM 1747 C CA . PRO A 1 231 ? -21.932 3.804 -2.906 1.00 92.38 231 PRO A CA 1
ATOM 1748 C C . PRO A 1 231 ? -22.264 3.002 -4.166 1.00 92.38 231 PRO A C 1
ATOM 1750 O O . PRO A 1 231 ? -21.565 2.056 -4.521 1.00 92.38 231 PRO A O 1
ATOM 1753 N N . THR A 1 232 ? -23.278 3.430 -4.912 1.00 94.12 232 THR A N 1
ATOM 1754 C CA . THR A 1 232 ? -23.444 2.970 -6.292 1.00 94.12 232 THR A CA 1
ATOM 1755 C C . THR A 1 232 ? -22.245 3.444 -7.114 1.00 94.12 232 THR A C 1
ATOM 1757 O O . THR A 1 232 ? -21.994 4.649 -7.208 1.00 94.12 232 THR A O 1
ATOM 1760 N N . ILE A 1 233 ? -21.499 2.510 -7.700 1.00 90.06 233 ILE A N 1
ATOM 1761 C CA . ILE A 1 233 ? -20.354 2.806 -8.566 1.00 90.06 233 ILE A CA 1
ATOM 1762 C C . ILE A 1 233 ? -20.712 2.380 -9.989 1.00 90.06 233 ILE A C 1
ATOM 1764 O O . ILE A 1 233 ? -21.170 1.262 -10.195 1.00 90.06 233 ILE A O 1
ATOM 1768 N N . ASP A 1 234 ? -20.498 3.266 -10.965 1.00 90.75 234 ASP A N 1
ATOM 1769 C CA . ASP A 1 234 ? -20.649 2.927 -12.383 1.00 90.75 234 ASP A CA 1
ATOM 1770 C C . ASP A 1 234 ? -19.556 1.922 -12.798 1.00 90.75 234 ASP A C 1
ATOM 1772 O O . ASP A 1 234 ? -18.372 2.289 -12.787 1.00 90.75 234 ASP A O 1
ATOM 1776 N N . PRO A 1 235 ? -19.915 0.684 -13.195 1.00 88.06 235 PRO A N 1
ATOM 1777 C CA . PRO A 1 235 ? -18.945 -0.329 -13.600 1.00 88.06 235 PRO A CA 1
ATOM 1778 C C . PRO A 1 235 ? -18.065 0.109 -14.775 1.00 88.06 235 PRO A C 1
ATOM 1780 O O . PRO A 1 235 ? -16.927 -0.342 -14.892 1.00 88.06 235 PRO A O 1
ATOM 1783 N N . LYS A 1 236 ? -18.544 1.032 -15.623 1.00 88.38 236 LYS A N 1
ATOM 1784 C CA . LYS A 1 236 ? -17.794 1.532 -16.786 1.00 88.38 236 LYS A CA 1
ATOM 1785 C C . LYS A 1 236 ? -16.494 2.236 -16.401 1.00 88.38 236 LYS A C 1
ATOM 1787 O O . LYS A 1 236 ? -15.576 2.281 -17.211 1.00 88.38 236 LYS A O 1
ATOM 1792 N N . LYS A 1 237 ? -16.369 2.734 -1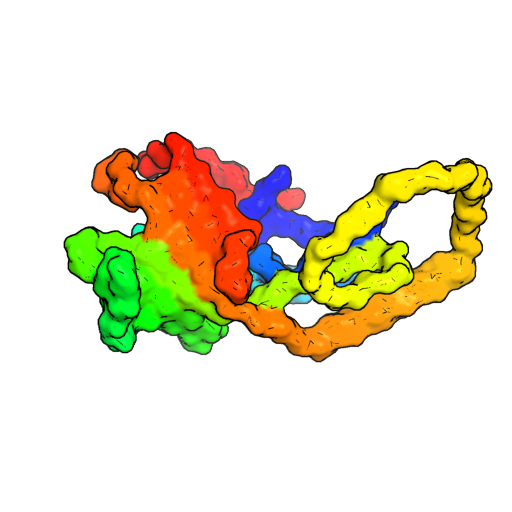5.165 1.00 83.94 237 LYS A N 1
ATOM 1793 C CA . LYS A 1 237 ? -15.121 3.336 -14.656 1.00 83.94 237 LYS A CA 1
ATOM 1794 C C . LYS A 1 237 ? -13.965 2.341 -14.548 1.00 83.94 237 LYS A C 1
ATOM 1796 O O . LYS A 1 237 ? -12.814 2.762 -14.485 1.00 83.94 237 LYS A O 1
ATOM 1801 N N . PHE A 1 238 ? -14.274 1.047 -14.526 1.00 84.81 238 PHE A N 1
ATOM 1802 C CA . PHE A 1 238 ? -13.300 -0.041 -14.481 1.00 84.81 238 PHE A CA 1
ATOM 1803 C C . PHE A 1 238 ? -13.178 -0.762 -15.830 1.00 84.81 238 PHE A C 1
ATOM 1805 O O . PHE A 1 238 ? -12.574 -1.831 -15.904 1.00 84.81 238 PHE A O 1
ATOM 1812 N N . ALA A 1 239 ? -13.761 -0.219 -16.902 1.00 82.25 239 ALA A N 1
ATOM 1813 C CA . ALA A 1 239 ? -13.557 -0.762 -18.235 1.00 82.25 239 ALA A CA 1
ATOM 1814 C C . ALA A 1 239 ? -12.121 -0.476 -18.696 1.00 82.25 239 ALA A C 1
ATOM 1816 O O . ALA A 1 239 ? -11.611 0.631 -18.528 1.00 82.25 239 ALA A O 1
ATOM 1817 N N . VAL A 1 240 ? -11.473 -1.476 -19.292 1.00 74.88 240 VAL A N 1
ATOM 1818 C CA . VAL A 1 240 ? -10.213 -1.267 -20.014 1.00 74.88 240 VAL A CA 1
ATOM 1819 C C . VAL A 1 240 ? -10.569 -0.542 -21.305 1.00 74.88 240 VAL A C 1
ATOM 1821 O O . VAL A 1 240 ? -11.414 -1.026 -22.059 1.00 74.88 240 VAL A O 1
ATOM 1824 N N . GLU A 1 241 ? -9.965 0.619 -21.551 1.00 65.75 241 GLU A N 1
ATOM 1825 C CA . GLU A 1 241 ? -10.148 1.318 -22.824 1.00 65.75 241 GLU A CA 1
ATOM 1826 C C . GLU A 1 241 ? -9.682 0.400 -23.968 1.00 65.75 241 GLU A C 1
ATOM 1828 O O . GLU A 1 241 ? -8.556 -0.103 -23.939 1.00 65.75 241 GLU A O 1
ATOM 1833 N N . GLY A 1 242 ? -10.568 0.148 -24.941 1.00 52.78 242 GLY A N 1
ATOM 1834 C CA . GLY A 1 242 ? -10.289 -0.652 -26.144 1.00 52.78 242 GLY A CA 1
ATOM 1835 C C . GLY A 1 242 ? -9.168 -0.057 -26.976 1.00 52.78 242 GLY A C 1
ATOM 1836 O O . GLY A 1 242 ? -9.082 1.188 -27.062 1.00 52.78 242 GLY A O 1
#

Radius of gyration: 22.41 Å; chains: 1; bounding box: 50×56×60 Å

pLDDT: mean 76.36, std 22.76, range [25.81, 98.69]